Protein AF-A0A3M7QA69-F1 (afdb_monomer_lite)

Foldseek 3Di:
DDDDDDDDDDPDDDDPPDDDPVVVVVVDDQQDKDKDFDADLVQLLVQLLPDPLCVLCVCCVPCVQNSVVSNLVSSVVSSCVGGPIDIDRDHPDDPPPDPVVVVVVVVVVVCVVVVNVVVCVVVCVVVVVPDDDDPDPVVVVVPPDDDDDDDDDPCVVVVVVVCCVCVVCPPPDDPPCVVVPDPPDQQPPDQPDDLVNQLVVLCPLPAQDDALSRDGSVSSVVSVVSVSVSVSVSVSSCRNVVHDHPSVVVRD

Radius of gyration: 32.09 Å; chains: 1; bounding box: 88×56×103 Å

Organism: Brachionus plicatilis (NCBI:txid10195)

Secondary structure (DSSP, 8-state):
--------------------HHHHSSSSPPPPEEEEE-S-HHHHHHHHHTS-HHHHTTTTTT-HHHHHHHHHHHHHHHHHHHS-EEEEEPPPPPTT--HHHHHHHHHHHHHHHTTHHHHHHHHHHHHHTTS-TTSHHHHHHHT-PPP-PPPS-THHHHHHHHHHHHHHHTT-PPP-GGGG--TT----SS-SS-HHHHHHHHHT---SSB-TT--BHHHHHHTHHHHHHHHHHHHHHHHHHT---HHHHTT-

pLDDT: mean 70.02, std 16.96, range [35.75, 94.56]

Structure (mmCIF, N/CA/C/O backbone):
data_AF-A0A3M7QA69-F1
#
_entry.id   AF-A0A3M7QA69-F1
#
loop_
_atom_site.group_PDB
_atom_site.id
_atom_site.type_symbol
_atom_site.label_atom_id
_atom_site.label_alt_id
_atom_site.label_comp_id
_atom_site.label_asym_id
_atom_site.label_entity_id
_atom_site.label_seq_id
_atom_site.pdbx_PDB_ins_code
_atom_site.Cartn_x
_atom_site.Cartn_y
_atom_site.Cartn_z
_atom_site.occupancy
_atom_site.B_iso_or_equiv
_atom_site.auth_seq_id
_atom_site.auth_comp_id
_atom_site.auth_asym_id
_atom_site.auth_atom_id
_atom_site.pdbx_PDB_model_num
ATOM 1 N N . ASN A 1 1 ? 71.705 -9.901 -70.726 1.00 39.41 1 ASN A N 1
ATOM 2 C CA . ASN A 1 1 ? 71.407 -9.823 -69.282 1.00 39.41 1 ASN A CA 1
ATOM 3 C C . ASN A 1 1 ? 70.205 -8.927 -69.088 1.00 39.41 1 ASN A C 1
ATOM 5 O O . ASN A 1 1 ? 70.360 -7.721 -68.978 1.00 39.41 1 ASN A O 1
ATOM 9 N N . SER A 1 2 ? 69.019 -9.524 -69.156 1.00 38.03 2 SER A N 1
ATOM 10 C CA . SER A 1 2 ? 67.746 -8.873 -68.855 1.00 38.03 2 SER A CA 1
ATOM 11 C C . SER A 1 2 ? 67.230 -9.552 -67.592 1.00 38.03 2 SER A C 1
ATOM 13 O O . SER A 1 2 ? 66.951 -10.748 -67.620 1.00 38.03 2 SER A O 1
ATOM 15 N N . GLU A 1 3 ? 67.229 -8.832 -66.473 1.00 42.00 3 GLU A N 1
ATOM 16 C CA . GLU A 1 3 ? 66.747 -9.333 -65.185 1.00 42.00 3 GLU A CA 1
ATOM 17 C C . GLU A 1 3 ? 65.214 -9.325 -65.170 1.00 42.00 3 GLU A C 1
ATOM 19 O O . GLU A 1 3 ? 64.575 -8.281 -65.307 1.00 42.00 3 GLU A O 1
ATOM 24 N N . ASN A 1 4 ? 64.636 -10.518 -65.029 1.00 42.03 4 ASN A N 1
ATOM 25 C CA . ASN A 1 4 ? 63.212 -10.742 -64.813 1.00 42.03 4 ASN A CA 1
ATOM 26 C C . ASN A 1 4 ? 62.879 -10.478 -63.337 1.00 42.03 4 ASN A C 1
ATOM 28 O O . ASN A 1 4 ? 63.288 -11.244 -62.468 1.00 42.03 4 ASN A O 1
ATOM 32 N N . ASN A 1 5 ? 62.110 -9.426 -63.060 1.00 49.00 5 ASN A N 1
ATOM 33 C CA . ASN A 1 5 ? 61.439 -9.239 -61.773 1.00 49.00 5 ASN A CA 1
ATOM 34 C C . ASN A 1 5 ? 60.049 -9.885 -61.838 1.00 49.00 5 ASN A C 1
ATOM 36 O O . ASN A 1 5 ? 59.105 -9.274 -62.341 1.00 49.00 5 ASN A O 1
ATOM 40 N N . GLU A 1 6 ? 59.914 -11.105 -61.321 1.00 46.12 6 GLU A N 1
ATOM 41 C CA . GLU A 1 6 ? 58.604 -11.674 -60.986 1.00 46.12 6 GLU A CA 1
ATOM 42 C C . GLU A 1 6 ? 58.193 -11.241 -59.567 1.00 46.12 6 GLU A C 1
ATOM 44 O O . GLU A 1 6 ? 59.002 -11.329 -58.638 1.00 46.12 6 GLU A O 1
ATOM 49 N N . PRO A 1 7 ? 56.950 -10.778 -59.347 1.00 45.50 7 PRO A N 1
ATOM 50 C CA . PRO A 1 7 ? 56.464 -10.493 -58.007 1.00 45.50 7 PRO A CA 1
ATOM 51 C C . PRO A 1 7 ? 56.112 -11.801 -57.285 1.00 45.50 7 PRO A C 1
ATOM 53 O O . PRO A 1 7 ? 55.251 -12.562 -57.721 1.00 45.50 7 PRO A O 1
ATOM 56 N N . SER A 1 8 ? 56.764 -12.035 -56.144 1.00 47.25 8 SER A N 1
ATOM 57 C CA . SER A 1 8 ? 56.446 -13.115 -55.205 1.00 47.25 8 SER A CA 1
ATOM 58 C C . SER A 1 8 ? 55.005 -12.972 -54.700 1.00 47.25 8 SER A C 1
ATOM 60 O O . SER A 1 8 ? 54.685 -12.053 -53.945 1.00 47.25 8 SER A O 1
ATOM 62 N N . CYS A 1 9 ? 54.119 -13.860 -55.152 1.00 42.38 9 CYS A N 1
ATOM 63 C CA . CYS A 1 9 ? 52.737 -13.943 -54.694 1.00 42.38 9 CYS A CA 1
ATOM 64 C C . CYS A 1 9 ? 52.692 -14.887 -53.485 1.00 42.38 9 CYS A C 1
ATOM 66 O O . CYS A 1 9 ? 52.766 -16.106 -53.638 1.00 42.38 9 CYS A O 1
ATOM 68 N N . SER A 1 10 ? 52.640 -14.339 -52.270 1.00 46.72 10 SER A N 1
ATOM 69 C CA . SER A 1 10 ? 52.503 -15.152 -51.065 1.00 46.72 10 SER A CA 1
ATOM 70 C C . SER A 1 10 ? 51.037 -15.552 -50.850 1.00 46.72 10 SER A C 1
ATOM 72 O O . SER A 1 10 ? 50.185 -14.750 -50.469 1.00 46.72 10 SER A O 1
ATOM 74 N N . ASP A 1 11 ? 50.746 -16.827 -51.107 1.00 52.25 11 ASP A N 1
ATOM 75 C CA . ASP A 1 11 ? 49.444 -17.470 -50.904 1.00 52.25 11 ASP A CA 1
ATOM 76 C C . ASP A 1 11 ? 49.144 -17.637 -49.398 1.00 52.25 11 ASP A C 1
ATOM 78 O O . ASP A 1 11 ? 49.289 -18.704 -48.797 1.00 52.25 11 ASP A O 1
ATOM 82 N N . HIS A 1 12 ? 48.732 -16.557 -48.734 1.00 47.97 12 HIS A N 1
ATOM 83 C CA . HIS A 1 12 ? 48.198 -16.628 -47.374 1.00 47.97 12 HIS A CA 1
ATOM 84 C C . HIS A 1 12 ? 46.675 -16.746 -47.432 1.00 47.97 12 HIS A C 1
ATOM 86 O O . HIS A 1 12 ? 45.943 -15.756 -47.445 1.00 47.97 12 HIS A O 1
ATOM 92 N N . ARG A 1 13 ? 46.170 -17.982 -47.451 1.00 45.97 13 ARG A N 1
ATOM 93 C CA . ARG A 1 13 ? 44.732 -18.247 -47.359 1.00 45.97 13 ARG A CA 1
ATOM 94 C C . ARG A 1 13 ? 44.265 -18.003 -45.919 1.00 45.97 13 ARG A C 1
ATOM 96 O O . ARG A 1 13 ? 44.460 -18.841 -45.043 1.00 45.97 13 ARG A O 1
ATOM 103 N N . ILE A 1 14 ? 43.659 -16.843 -45.663 1.00 52.09 14 ILE A N 1
ATOM 104 C CA . ILE A 1 14 ? 43.067 -16.516 -44.358 1.00 52.09 14 ILE A CA 1
ATOM 105 C C . ILE A 1 14 ? 41.818 -17.385 -44.162 1.00 52.09 14 ILE A C 1
ATOM 107 O O . ILE A 1 14 ? 40.784 -17.165 -44.792 1.00 52.09 14 ILE A O 1
ATOM 111 N N . VAL A 1 15 ? 41.909 -18.384 -43.284 1.00 44.25 15 VAL A N 1
ATOM 112 C CA . VAL A 1 15 ? 40.762 -19.191 -42.853 1.00 44.25 15 VAL A CA 1
ATOM 113 C C . VAL A 1 15 ? 40.153 -18.535 -41.615 1.00 44.25 15 VAL A C 1
ATOM 115 O O . VAL A 1 15 ? 40.712 -18.600 -40.523 1.00 44.25 15 VAL A O 1
ATOM 118 N N . LEU A 1 16 ? 38.993 -17.895 -41.777 1.00 45.88 16 LEU A N 1
ATOM 119 C CA . LEU A 1 16 ? 38.194 -17.398 -40.657 1.00 45.88 16 LEU A CA 1
ATOM 120 C C . LEU A 1 16 ? 37.403 -18.562 -40.047 1.00 45.88 16 LEU A C 1
ATOM 122 O O . LEU A 1 16 ? 36.316 -18.906 -40.509 1.00 45.88 16 LEU A O 1
ATOM 126 N N . ALA A 1 17 ? 37.951 -19.174 -38.999 1.00 49.56 17 ALA A N 1
ATOM 127 C CA . ALA A 1 17 ? 37.219 -20.132 -38.181 1.00 49.56 17 ALA A CA 1
ATOM 128 C C . ALA A 1 17 ? 36.195 -19.383 -37.309 1.00 49.56 17 ALA A C 1
ATOM 130 O O . ALA A 1 17 ? 36.526 -18.840 -36.257 1.00 49.56 17 ALA A O 1
ATOM 131 N N . VAL A 1 18 ? 34.939 -19.327 -37.755 1.00 55.25 18 VAL A N 1
ATOM 132 C CA . VAL A 1 18 ? 33.835 -18.790 -36.949 1.00 55.25 18 VAL A CA 1
ATOM 133 C C . VAL A 1 18 ? 33.267 -19.923 -36.102 1.00 55.25 18 VAL A C 1
ATOM 135 O O . VAL A 1 18 ? 32.601 -20.822 -36.614 1.00 55.25 18 VAL A O 1
ATOM 138 N N . ALA A 1 19 ? 33.533 -19.887 -34.797 1.00 48.56 19 ALA A N 1
ATOM 139 C CA . ALA A 1 19 ? 32.982 -20.859 -33.864 1.00 48.56 19 ALA A CA 1
ATOM 140 C C . ALA A 1 19 ? 31.432 -20.792 -33.845 1.00 48.56 19 ALA A C 1
ATOM 142 O O . ALA A 1 19 ? 30.856 -19.698 -33.795 1.00 48.56 19 ALA A O 1
ATOM 143 N N . PRO A 1 20 ? 30.728 -21.939 -33.876 1.00 51.88 20 PRO A N 1
ATOM 144 C CA . PRO A 1 20 ? 29.271 -21.974 -33.851 1.00 51.88 20 PRO A CA 1
ATOM 145 C C . PRO A 1 20 ? 28.670 -21.285 -32.615 1.00 51.88 20 PRO A C 1
ATOM 147 O O . PRO A 1 20 ? 29.020 -21.595 -31.476 1.00 51.88 20 PRO A O 1
ATOM 150 N N . LYS A 1 21 ? 27.694 -20.389 -32.825 1.00 48.53 21 LYS A N 1
ATOM 151 C CA . LYS A 1 21 ? 27.025 -19.597 -31.765 1.00 48.53 21 LYS A CA 1
ATOM 152 C C . LYS A 1 21 ? 26.474 -20.423 -30.590 1.00 48.53 21 LYS A C 1
ATOM 154 O O . LYS A 1 21 ? 26.371 -19.892 -29.488 1.00 48.53 21 LYS A O 1
ATOM 159 N N . HIS A 1 22 ? 26.129 -21.693 -30.807 1.00 51.78 22 HIS A N 1
ATOM 160 C CA . HIS A 1 22 ? 25.577 -22.577 -29.774 1.00 51.78 22 HIS A CA 1
ATOM 161 C C . HIS A 1 22 ? 26.613 -23.039 -28.732 1.00 51.78 22 HIS A C 1
ATOM 163 O O . HIS A 1 22 ? 26.236 -23.419 -27.627 1.00 51.78 22 HIS A O 1
ATOM 169 N N . LEU A 1 23 ? 27.914 -22.957 -29.034 1.00 44.31 23 LEU A N 1
ATOM 170 C CA . LEU A 1 23 ? 28.973 -23.261 -28.063 1.00 44.31 23 LEU A CA 1
ATOM 171 C C . LEU A 1 23 ? 29.168 -22.119 -27.046 1.00 44.31 23 LEU A C 1
ATOM 173 O O . LEU A 1 23 ? 29.554 -22.370 -25.909 1.00 44.31 23 LEU A O 1
ATOM 177 N N . TYR A 1 24 ? 28.810 -20.879 -27.406 1.00 43.12 24 TYR A N 1
ATOM 178 C CA . TYR A 1 24 ? 28.867 -19.712 -26.510 1.00 43.12 24 TYR A CA 1
ATOM 179 C C . TYR A 1 24 ? 27.640 -19.552 -25.607 1.00 43.12 24 TYR A C 1
ATOM 181 O O . TYR A 1 24 ? 27.685 -18.789 -24.645 1.00 43.12 24 TYR A O 1
ATOM 189 N N . SER A 1 25 ? 26.516 -20.218 -25.892 1.00 45.94 25 SER A N 1
ATOM 190 C CA . SER A 1 25 ? 25.340 -20.135 -25.014 1.00 45.94 25 SER A CA 1
ATOM 191 C C . SER A 1 25 ? 25.546 -20.845 -23.676 1.00 45.94 25 SER A C 1
ATOM 193 O O . SER A 1 25 ? 24.929 -20.441 -22.696 1.00 45.94 25 SER A O 1
ATOM 195 N N . ALA A 1 26 ? 26.420 -21.855 -23.620 1.00 44.28 26 ALA A N 1
ATOM 196 C CA . ALA A 1 26 ? 26.697 -22.629 -22.409 1.00 44.28 26 ALA A CA 1
ATOM 197 C C . ALA A 1 26 ? 27.653 -21.923 -21.425 1.00 44.28 26 ALA A C 1
ATOM 199 O O . ALA A 1 26 ? 27.690 -22.282 -20.254 1.00 44.28 26 ALA A O 1
ATOM 200 N N . THR A 1 27 ? 28.403 -20.912 -21.879 1.00 43.84 27 THR A N 1
ATOM 201 C CA . THR A 1 27 ? 29.383 -20.167 -21.065 1.00 43.84 27 THR A CA 1
ATOM 202 C C . THR A 1 27 ? 28.879 -18.805 -20.593 1.00 43.84 27 THR A C 1
ATOM 204 O O . THR A 1 27 ? 29.593 -18.092 -19.889 1.00 43.84 27 THR A O 1
ATOM 207 N N . ARG A 1 28 ? 27.648 -18.419 -20.954 1.00 46.75 28 ARG A N 1
ATOM 208 C CA . ARG A 1 28 ? 27.055 -17.173 -20.463 1.00 46.75 28 ARG A CA 1
ATOM 209 C C . ARG A 1 28 ? 26.586 -17.364 -19.021 1.00 46.75 28 ARG A C 1
ATOM 211 O O . ARG A 1 28 ? 25.840 -18.311 -18.768 1.00 46.75 28 ARG A O 1
ATOM 218 N N . PRO A 1 29 ? 26.962 -16.470 -18.088 1.00 54.50 29 PRO A N 1
ATOM 219 C CA . PRO A 1 29 ? 26.393 -16.492 -16.748 1.00 54.50 29 PRO A CA 1
ATOM 220 C C . PRO A 1 29 ? 24.868 -16.430 -16.862 1.00 54.50 29 PRO A C 1
ATOM 222 O O . PRO A 1 29 ? 24.330 -15.671 -17.674 1.00 54.50 29 PRO A O 1
ATOM 225 N N . SER A 1 30 ? 24.176 -17.275 -16.095 1.00 57.38 30 SER A N 1
ATOM 226 C CA . SER A 1 30 ? 22.718 -17.355 -16.134 1.00 57.38 30 SER A CA 1
ATOM 227 C C . SER A 1 30 ? 22.124 -15.969 -15.906 1.00 57.38 30 SER A C 1
ATOM 229 O O . SER A 1 30 ? 22.428 -15.335 -14.894 1.00 57.38 30 SER A O 1
ATOM 231 N N . GLU A 1 31 ? 21.292 -15.504 -16.839 1.00 62.19 31 GLU A N 1
ATOM 232 C CA . GLU A 1 31 ? 20.632 -14.203 -16.731 1.00 62.19 31 GLU A CA 1
ATOM 233 C C . GLU A 1 31 ? 19.915 -14.092 -15.376 1.00 62.19 31 GLU A C 1
ATOM 235 O O . GLU A 1 31 ? 19.118 -14.984 -15.044 1.00 62.19 31 GLU A O 1
ATOM 240 N N . PRO A 1 32 ? 20.188 -13.039 -14.582 1.00 63.88 32 PRO A N 1
ATOM 241 C CA . PRO A 1 32 ? 19.519 -12.859 -13.309 1.00 63.88 32 PRO A CA 1
ATOM 242 C C . PRO A 1 32 ? 18.005 -12.797 -13.529 1.00 63.88 32 PRO A C 1
ATOM 244 O O . PRO A 1 32 ? 17.485 -12.097 -14.399 1.00 63.88 32 PRO A O 1
ATOM 247 N N . LYS A 1 33 ? 17.282 -13.595 -12.748 1.00 75.06 33 LYS A N 1
ATOM 248 C CA . LYS A 1 33 ? 15.822 -13.608 -12.735 1.00 75.06 33 LYS A CA 1
ATOM 249 C C . LYS A 1 33 ? 15.372 -12.705 -11.603 1.00 75.06 33 LYS A C 1
ATOM 251 O O . LYS A 1 33 ? 15.716 -12.959 -10.453 1.00 75.06 33 LYS A O 1
ATOM 256 N N . ILE A 1 34 ? 14.593 -11.681 -11.924 1.00 77.25 34 ILE A N 1
ATOM 257 C CA . ILE A 1 34 ? 13.935 -10.845 -10.919 1.00 77.25 34 ILE A CA 1
ATOM 258 C C . ILE A 1 34 ? 12.429 -11.060 -10.985 1.00 77.25 34 ILE A C 1
ATOM 260 O O . ILE A 1 34 ? 11.860 -11.273 -12.058 1.00 77.25 34 ILE A O 1
ATOM 264 N N . LEU A 1 35 ? 11.780 -11.014 -9.827 1.00 78.25 35 LEU A N 1
ATOM 265 C CA . LEU A 1 35 ? 10.327 -10.993 -9.742 1.00 78.25 35 LEU A CA 1
ATOM 266 C C . LEU A 1 35 ? 9.861 -9.545 -9.864 1.00 78.25 35 LEU A C 1
ATOM 268 O O . LEU A 1 35 ? 10.292 -8.677 -9.108 1.00 78.25 35 LEU A O 1
ATOM 272 N N . VAL A 1 36 ? 8.990 -9.284 -10.833 1.00 80.12 36 VAL A N 1
ATOM 273 C CA . VAL A 1 36 ? 8.413 -7.961 -11.069 1.00 80.12 36 VAL A CA 1
ATOM 274 C C . VAL A 1 36 ? 6.899 -8.089 -11.068 1.00 80.12 36 VAL A C 1
ATOM 276 O O . VAL A 1 36 ? 6.338 -8.958 -11.735 1.00 80.12 36 VAL A O 1
ATOM 279 N N . ARG A 1 37 ? 6.230 -7.209 -10.322 1.00 82.44 37 ARG A N 1
ATOM 280 C CA . ARG A 1 37 ? 4.771 -7.070 -10.355 1.00 82.44 37 ARG A CA 1
ATOM 281 C C . ARG A 1 37 ? 4.345 -6.611 -11.750 1.00 82.44 37 ARG A C 1
ATOM 283 O O . ARG A 1 37 ? 4.831 -5.598 -12.249 1.00 82.44 37 ARG A O 1
ATOM 290 N N . SER A 1 38 ? 3.456 -7.365 -12.382 1.00 79.94 38 SER A N 1
ATOM 291 C CA . SER A 1 38 ? 2.915 -7.061 -13.709 1.00 79.94 38 SER A CA 1
ATOM 292 C C . SER A 1 38 ? 1.421 -6.805 -13.604 1.00 79.94 38 SER A C 1
ATOM 294 O O . SER A 1 38 ? 0.757 -7.574 -12.932 1.00 79.94 38 SER A O 1
ATOM 296 N N . GLY A 1 39 ? 0.896 -5.776 -14.262 1.00 85.19 39 GLY A N 1
ATOM 297 C CA . GLY A 1 39 ? -0.513 -5.388 -14.138 1.00 85.19 39 GLY A CA 1
ATOM 298 C C . GLY A 1 39 ? -0.659 -3.887 -13.921 1.00 85.19 39 GLY A C 1
ATOM 299 O O . GLY A 1 39 ? 0.334 -3.188 -13.681 1.00 85.19 39 GLY A O 1
ATOM 300 N N . GLN A 1 40 ? -1.878 -3.366 -14.048 1.00 88.00 40 GLN A N 1
ATOM 301 C CA . GLN A 1 40 ? -2.111 -1.932 -13.913 1.00 88.00 40 GLN A CA 1
ATOM 302 C C . GLN A 1 40 ? -2.494 -1.579 -12.481 1.00 88.00 40 GLN A C 1
ATOM 304 O O . GLN A 1 40 ? -3.408 -2.160 -11.912 1.00 88.00 40 GLN A O 1
ATOM 309 N N . LEU A 1 41 ? -1.842 -0.553 -11.927 1.00 89.25 41 LEU A N 1
ATOM 310 C CA . LEU A 1 41 ? -2.156 -0.047 -10.585 1.00 89.25 41 LEU A CA 1
ATOM 311 C C . LEU A 1 41 ? -3.634 0.336 -10.434 1.00 89.25 41 LEU A C 1
ATOM 313 O O . LEU A 1 41 ? -4.206 0.152 -9.369 1.00 89.25 41 LEU A O 1
ATOM 317 N N . ARG A 1 42 ? -4.256 0.858 -11.498 1.00 91.81 42 ARG A N 1
ATOM 318 C CA . ARG A 1 42 ? -5.662 1.284 -11.478 1.00 91.81 42 ARG A CA 1
ATOM 319 C C . ARG A 1 42 ? -6.630 0.130 -11.196 1.00 91.81 42 ARG A C 1
ATOM 321 O O . ARG A 1 42 ? -7.657 0.364 -10.571 1.00 91.81 42 ARG A O 1
ATOM 328 N N . ASP A 1 43 ? -6.300 -1.075 -11.659 1.00 92.44 43 ASP A N 1
ATOM 329 C CA . ASP A 1 43 ? -7.171 -2.243 -11.539 1.00 92.44 43 ASP A CA 1
ATOM 330 C C . ASP A 1 43 ? -7.149 -2.709 -10.073 1.00 92.44 43 ASP A C 1
ATOM 332 O O . ASP A 1 43 ? -8.198 -2.817 -9.446 1.00 92.44 43 ASP A O 1
ATOM 336 N N . THR A 1 44 ? -5.957 -2.754 -9.462 1.00 92.94 44 THR A N 1
ATOM 337 C CA . THR A 1 44 ? -5.792 -2.981 -8.016 1.00 92.94 44 THR A CA 1
ATOM 338 C C . THR A 1 44 ? -6.497 -1.929 -7.164 1.00 92.94 44 THR A C 1
ATOM 340 O O . THR A 1 44 ? -7.120 -2.262 -6.161 1.00 92.94 44 THR A O 1
ATOM 343 N N . VAL A 1 45 ? -6.429 -0.646 -7.541 1.00 93.94 45 VAL A N 1
ATOM 344 C CA . VAL A 1 45 ? -7.158 0.425 -6.834 1.00 93.94 45 VAL A CA 1
ATOM 345 C C . VAL A 1 45 ? -8.671 0.201 -6.927 1.00 93.94 45 VAL A C 1
ATOM 347 O O . VAL A 1 45 ? -9.382 0.402 -5.943 1.00 93.94 45 VAL A O 1
ATOM 350 N N . ALA A 1 46 ? -9.173 -0.251 -8.080 1.00 93.56 46 ALA A N 1
ATOM 351 C CA . ALA A 1 46 ? -10.582 -0.585 -8.246 1.00 93.56 46 ALA A CA 1
ATOM 352 C C . ALA A 1 46 ? -11.000 -1.780 -7.374 1.00 93.56 46 ALA A C 1
ATOM 354 O O . ALA A 1 46 ? -12.075 -1.730 -6.779 1.00 93.56 46 ALA A O 1
ATOM 355 N N . ALA A 1 47 ? -10.153 -2.803 -7.237 1.00 93.75 47 ALA A N 1
ATOM 356 C CA . ALA A 1 47 ? -10.395 -3.918 -6.323 1.00 93.75 47 ALA A CA 1
ATOM 357 C C . ALA A 1 47 ? -10.370 -3.479 -4.849 1.00 93.75 47 ALA A C 1
ATOM 359 O O . ALA A 1 47 ? -11.274 -3.830 -4.095 1.00 93.75 47 ALA A O 1
ATOM 360 N N . ILE A 1 48 ? -9.407 -2.637 -4.447 1.00 94.56 48 ILE A N 1
ATOM 361 C CA . ILE A 1 48 ? -9.349 -2.064 -3.089 1.00 94.56 48 ILE A CA 1
ATOM 362 C C . ILE A 1 48 ? -10.622 -1.267 -2.778 1.00 94.56 48 ILE A C 1
ATOM 364 O O . ILE A 1 48 ? -11.160 -1.374 -1.680 1.00 94.56 48 ILE A O 1
ATOM 368 N N . ARG A 1 49 ? -11.149 -0.509 -3.748 1.00 94.00 49 ARG A N 1
ATOM 369 C CA . ARG A 1 49 ? -12.404 0.243 -3.587 1.00 94.00 49 ARG A CA 1
ATOM 370 C C . ARG A 1 49 ? -13.615 -0.652 -3.304 1.00 94.00 49 ARG A C 1
ATOM 372 O O . ARG A 1 49 ? -14.568 -0.188 -2.689 1.00 94.00 49 ARG A O 1
ATOM 379 N N . GLN A 1 50 ? -13.602 -1.896 -3.775 1.00 94.12 50 GLN A N 1
ATOM 380 C CA . GLN A 1 50 ? -14.696 -2.850 -3.571 1.00 94.12 50 GLN A CA 1
ATOM 381 C C . GLN A 1 50 ? -14.607 -3.590 -2.231 1.00 94.12 50 GLN A C 1
ATOM 383 O O . GLN A 1 50 ? -15.524 -4.337 -1.896 1.00 94.12 50 GLN A O 1
ATOM 388 N N . LEU A 1 51 ? -13.528 -3.407 -1.463 1.00 93.88 51 LEU A N 1
ATOM 389 C CA . LEU A 1 51 ? -13.393 -4.039 -0.157 1.00 93.88 51 LEU A CA 1
ATOM 390 C C . LEU A 1 51 ? -14.421 -3.470 0.822 1.00 93.88 51 LEU A C 1
ATOM 392 O O . LEU A 1 51 ? -14.512 -2.258 1.015 1.00 93.88 51 LEU A O 1
ATOM 396 N N . ASP A 1 52 ? -15.144 -4.357 1.504 1.00 93.12 52 ASP A N 1
ATOM 397 C CA . ASP A 1 52 ? -15.981 -3.974 2.637 1.00 93.12 52 ASP A CA 1
ATOM 398 C C . ASP A 1 52 ? -15.098 -3.736 3.868 1.00 93.12 52 ASP A C 1
ATOM 400 O O . ASP A 1 52 ? -14.854 -4.620 4.695 1.00 93.12 52 ASP A O 1
ATOM 404 N N . THR A 1 53 ? -14.569 -2.518 3.972 1.00 91.38 53 THR A N 1
ATOM 405 C CA . THR A 1 53 ? -13.682 -2.124 5.070 1.00 91.38 53 THR A CA 1
ATOM 406 C C . THR A 1 53 ? -14.376 -2.169 6.426 1.00 91.38 53 THR A C 1
ATOM 408 O O . THR A 1 53 ? -13.707 -2.384 7.433 1.00 91.38 53 THR A O 1
ATOM 411 N N . ASN A 1 54 ? -15.699 -1.986 6.464 1.00 90.56 54 ASN A N 1
ATOM 412 C CA . ASN A 1 54 ? -16.461 -2.043 7.708 1.00 90.56 54 ASN A CA 1
ATOM 413 C C . ASN A 1 54 ? -16.540 -3.483 8.214 1.00 90.56 54 ASN A C 1
ATOM 415 O O . ASN A 1 54 ? -16.294 -3.718 9.393 1.00 90.56 54 ASN A O 1
ATOM 419 N N . ALA A 1 55 ? -16.799 -4.448 7.327 1.00 92.25 55 ALA A N 1
ATOM 420 C CA . ALA A 1 55 ? -16.778 -5.864 7.684 1.00 92.25 55 ALA A CA 1
ATOM 421 C C . ALA A 1 55 ? -15.373 -6.340 8.089 1.00 92.25 55 ALA A C 1
ATOM 423 O O . ALA A 1 55 ? -15.225 -7.065 9.071 1.00 92.25 55 ALA A O 1
ATOM 424 N N . LEU A 1 56 ? -14.328 -5.903 7.375 1.00 92.38 56 LEU A N 1
ATOM 425 C CA . LEU A 1 56 ? -12.940 -6.280 7.684 1.00 92.38 56 LEU A CA 1
ATOM 426 C C . LEU A 1 56 ? -12.471 -5.772 9.057 1.00 92.38 56 LEU A C 1
ATOM 428 O O . LEU A 1 56 ? -11.637 -6.418 9.693 1.00 92.38 56 LEU A O 1
ATOM 432 N N . LEU A 1 57 ? -13.010 -4.635 9.508 1.00 92.38 57 LEU A N 1
ATOM 433 C CA . LEU A 1 57 ? -12.649 -3.977 10.766 1.00 92.38 57 LEU A CA 1
ATOM 434 C C . LEU A 1 57 ? -13.737 -4.078 11.848 1.00 92.38 57 LEU A C 1
ATOM 436 O O . LEU A 1 57 ? -13.625 -3.410 12.873 1.00 92.38 57 LEU A O 1
ATOM 440 N N . ALA A 1 58 ? -14.768 -4.907 11.653 1.00 90.75 58 ALA A N 1
ATOM 441 C CA . ALA A 1 58 ? -15.909 -5.005 12.569 1.00 90.75 58 ALA A CA 1
ATOM 442 C C . ALA A 1 58 ? -15.491 -5.384 14.000 1.00 90.75 58 ALA A C 1
ATOM 444 O O . ALA A 1 58 ? -15.996 -4.823 14.969 1.00 90.75 58 ALA A O 1
ATOM 445 N N . ASP A 1 59 ? -14.513 -6.284 14.119 1.00 89.81 59 ASP A N 1
ATOM 446 C CA . ASP A 1 59 ? -14.030 -6.808 15.398 1.00 89.81 59 ASP A CA 1
ATOM 447 C C . ASP A 1 59 ? -12.800 -6.051 15.918 1.00 89.81 59 ASP A C 1
ATOM 449 O O . ASP A 1 59 ? -12.070 -6.571 16.758 1.00 89.81 59 ASP A O 1
ATOM 453 N N . ILE A 1 60 ? -12.510 -4.840 15.423 1.00 88.19 60 ILE A N 1
ATOM 454 C CA . ILE A 1 60 ? -11.282 -4.132 15.816 1.00 88.19 60 ILE A CA 1
ATOM 455 C C . ILE A 1 60 ? -11.227 -3.863 17.330 1.00 88.19 60 ILE A C 1
ATOM 457 O O . ILE A 1 60 ? -10.152 -3.899 17.910 1.00 88.19 60 ILE A O 1
ATOM 461 N N . GLU A 1 61 ? -12.375 -3.676 17.990 1.00 86.38 61 GLU A N 1
ATOM 462 C CA . GLU A 1 61 ? -12.449 -3.469 19.444 1.00 86.38 61 GLU A CA 1
ATOM 463 C C . GLU A 1 61 ? -12.185 -4.730 20.278 1.00 86.38 61 GLU A C 1
ATOM 465 O O . GLU A 1 61 ? -11.747 -4.613 21.425 1.00 86.38 61 GLU A O 1
ATOM 470 N N . THR A 1 62 ? -12.460 -5.919 19.736 1.00 87.62 62 THR A N 1
ATOM 471 C CA . THR A 1 62 ? -12.344 -7.205 20.446 1.00 87.62 62 THR A CA 1
ATOM 472 C C . THR A 1 62 ? -11.072 -7.957 20.068 1.00 87.62 62 THR A C 1
ATOM 474 O O . THR A 1 62 ? -10.389 -8.476 20.948 1.00 87.62 62 THR A O 1
ATOM 477 N N . ASP A 1 63 ? -10.735 -7.984 18.779 1.00 87.38 63 ASP A N 1
ATOM 478 C CA . ASP A 1 63 ? -9.521 -8.576 18.222 1.00 87.38 63 ASP A CA 1
ATOM 479 C C . ASP A 1 63 ? -8.899 -7.653 17.149 1.00 87.38 63 ASP A C 1
ATOM 481 O O . ASP A 1 63 ? -9.089 -7.827 15.931 1.00 87.38 63 ASP A O 1
ATOM 485 N N . PRO A 1 64 ? -8.141 -6.638 17.594 1.00 85.81 64 PRO A N 1
ATOM 486 C CA . PRO A 1 64 ? -7.521 -5.660 16.709 1.00 85.81 64 PRO A CA 1
ATOM 487 C C . PRO A 1 64 ? -6.455 -6.279 15.806 1.00 85.81 64 PRO A C 1
ATOM 489 O O . PRO A 1 64 ? -6.391 -5.939 14.626 1.00 85.81 64 PRO A O 1
ATOM 492 N N . HIS A 1 65 ? -5.647 -7.215 16.316 1.00 86.62 65 HIS A N 1
ATOM 493 C CA . HIS A 1 65 ? -4.580 -7.843 15.533 1.00 86.62 65 HIS A CA 1
ATOM 494 C C . HIS A 1 65 ? -5.152 -8.622 14.349 1.00 86.62 65 HIS A C 1
ATOM 496 O O . HIS A 1 65 ? -4.725 -8.410 13.213 1.00 86.62 65 HIS A O 1
ATOM 502 N N . SER A 1 66 ? -6.157 -9.472 14.579 1.00 89.12 66 SER A N 1
ATOM 503 C CA . SER A 1 66 ? -6.774 -10.226 13.484 1.00 89.12 66 SER A CA 1
ATOM 504 C C . SER A 1 66 ? -7.527 -9.323 12.516 1.00 89.12 66 SER A C 1
ATOM 506 O O . SER A 1 66 ? -7.458 -9.539 11.309 1.00 89.12 66 SER A O 1
ATOM 508 N N . SER A 1 67 ? -8.213 -8.285 13.002 1.00 91.00 67 SER A N 1
ATOM 509 C CA . SER A 1 67 ? -8.927 -7.333 12.139 1.00 91.00 67 SER A CA 1
ATOM 510 C C . SER A 1 67 ? -7.979 -6.567 11.217 1.00 91.00 67 SER A C 1
ATOM 512 O O . SER A 1 67 ? -8.205 -6.491 10.009 1.00 91.00 67 SER A O 1
ATOM 514 N N . ILE A 1 68 ? -6.857 -6.088 11.756 1.00 90.19 68 ILE A N 1
ATOM 515 C CA . ILE A 1 68 ? -5.825 -5.412 10.969 1.00 90.19 68 ILE A CA 1
ATOM 516 C C . ILE A 1 68 ? -5.170 -6.391 9.988 1.00 90.19 68 ILE A C 1
ATOM 518 O O . ILE A 1 68 ? -5.024 -6.063 8.813 1.00 90.19 68 ILE A O 1
ATOM 522 N N . ASN A 1 69 ? -4.847 -7.613 10.419 1.00 89.44 69 ASN A N 1
ATOM 523 C CA . ASN A 1 69 ? -4.273 -8.632 9.540 1.00 89.44 69 ASN A CA 1
ATOM 524 C C . ASN A 1 69 ? -5.225 -9.006 8.394 1.00 89.44 69 ASN A C 1
ATOM 526 O O . ASN A 1 69 ? -4.779 -9.118 7.255 1.00 89.44 69 ASN A O 1
ATOM 530 N N . ARG A 1 70 ? -6.535 -9.140 8.656 1.00 92.31 70 ARG A N 1
ATOM 531 C CA . ARG A 1 70 ? -7.561 -9.363 7.618 1.00 92.31 70 ARG A CA 1
ATOM 532 C C . ARG A 1 70 ? -7.589 -8.215 6.615 1.00 92.31 70 ARG A C 1
ATOM 534 O O . ARG A 1 70 ? -7.596 -8.465 5.411 1.00 92.31 70 ARG A O 1
ATOM 541 N N . PHE A 1 71 ? -7.561 -6.974 7.097 1.00 93.31 71 PHE A N 1
ATOM 542 C CA . PHE A 1 71 ? -7.524 -5.791 6.242 1.00 93.31 71 PHE A CA 1
ATOM 543 C C . PHE A 1 71 ? -6.260 -5.742 5.367 1.00 93.31 71 PHE A C 1
ATOM 545 O O . PHE A 1 71 ? -6.360 -5.620 4.146 1.00 93.31 71 PHE A O 1
ATOM 552 N N . MET A 1 72 ? -5.078 -5.917 5.962 1.00 90.94 72 MET A N 1
ATOM 553 C CA . MET A 1 72 ? -3.806 -5.941 5.231 1.00 90.94 72 MET A CA 1
ATOM 554 C C . MET A 1 72 ? -3.760 -7.098 4.226 1.00 90.94 72 MET A C 1
ATOM 556 O O . MET A 1 72 ? -3.335 -6.919 3.084 1.00 90.94 72 MET A O 1
ATOM 560 N N . GLN A 1 73 ? -4.270 -8.274 4.605 1.00 91.38 73 GLN A N 1
ATOM 561 C CA . GLN A 1 73 ? -4.365 -9.423 3.712 1.00 91.38 73 GLN A CA 1
ATOM 562 C C . GLN A 1 73 ? -5.326 -9.175 2.546 1.00 91.38 73 GLN A C 1
ATOM 564 O O . GLN A 1 73 ? -5.031 -9.591 1.430 1.00 91.38 73 GLN A O 1
ATOM 569 N N . ALA A 1 74 ? -6.441 -8.474 2.760 1.00 93.56 74 ALA A N 1
ATOM 570 C CA . ALA A 1 74 ? -7.365 -8.118 1.687 1.00 93.56 74 ALA A CA 1
ATOM 571 C C . ALA A 1 74 ? -6.699 -7.210 0.637 1.00 93.56 74 ALA A C 1
ATOM 573 O O . ALA A 1 74 ? -6.863 -7.437 -0.563 1.00 93.56 74 ALA A O 1
ATOM 574 N N . ILE A 1 75 ? -5.878 -6.246 1.074 1.00 93.00 75 ILE A N 1
ATOM 575 C CA . ILE A 1 75 ? -5.079 -5.407 0.167 1.00 93.00 75 ILE A CA 1
ATOM 576 C C . ILE A 1 75 ? -4.052 -6.255 -0.593 1.00 93.00 75 ILE A C 1
ATOM 578 O O . ILE A 1 75 ? -3.933 -6.120 -1.812 1.00 93.00 75 ILE A O 1
ATOM 582 N N . ARG A 1 76 ? -3.337 -7.153 0.101 1.00 90.38 76 ARG A N 1
ATOM 583 C CA . ARG A 1 76 ? -2.370 -8.068 -0.530 1.00 90.38 76 ARG A CA 1
ATOM 584 C C . ARG A 1 76 ? -3.038 -8.962 -1.573 1.00 90.38 76 ARG A C 1
ATOM 586 O O . ARG A 1 76 ? -2.535 -9.063 -2.684 1.00 90.38 76 ARG A O 1
ATOM 593 N N . ASN A 1 77 ? -4.205 -9.521 -1.266 1.00 92.12 77 ASN A N 1
ATOM 594 C CA . ASN A 1 77 ? -4.965 -10.360 -2.191 1.00 92.12 77 ASN A CA 1
ATOM 595 C C . ASN A 1 77 ? -5.401 -9.581 -3.443 1.00 92.12 77 ASN A C 1
ATOM 597 O O . ASN A 1 77 ? -5.258 -10.091 -4.552 1.00 92.12 77 ASN A O 1
ATOM 601 N N . ALA A 1 78 ? -5.882 -8.340 -3.287 1.00 92.75 78 ALA A N 1
ATOM 602 C CA . ALA A 1 78 ? -6.207 -7.470 -4.421 1.00 92.75 78 ALA A CA 1
ATOM 603 C C . ALA A 1 78 ? -4.964 -7.184 -5.283 1.00 92.75 78 ALA A C 1
ATOM 605 O O . ALA A 1 78 ? -5.005 -7.248 -6.511 1.00 92.75 78 ALA A O 1
ATOM 606 N N . GLN A 1 79 ? -3.823 -6.929 -4.641 1.00 90.81 79 GLN A N 1
ATOM 607 C CA . GLN A 1 79 ? -2.557 -6.721 -5.335 1.00 90.81 79 GLN A CA 1
ATOM 608 C C . GLN A 1 79 ? -2.060 -7.989 -6.042 1.00 90.81 79 GLN A C 1
ATOM 610 O O . GLN A 1 79 ? -1.552 -7.902 -7.154 1.00 90.81 79 GLN A O 1
ATOM 615 N N . ASP A 1 80 ? -2.185 -9.166 -5.438 1.00 89.62 80 ASP A N 1
ATOM 616 C CA . ASP A 1 80 ? -1.760 -10.429 -6.044 1.00 89.62 80 ASP A CA 1
ATOM 617 C C . ASP A 1 80 ? -2.632 -10.820 -7.240 1.00 89.62 80 ASP A C 1
ATOM 619 O O . ASP A 1 80 ? -2.108 -11.344 -8.228 1.00 89.62 80 ASP A O 1
ATOM 623 N N . LEU A 1 81 ? -3.930 -10.516 -7.173 1.00 90.25 81 LEU A N 1
ATOM 624 C CA . LEU A 1 81 ? -4.888 -10.772 -8.243 1.00 90.25 81 LEU A CA 1
ATOM 625 C C . LEU A 1 81 ? -4.631 -9.881 -9.465 1.00 90.25 81 LEU A C 1
ATOM 627 O O . LEU A 1 81 ? -4.487 -10.384 -10.580 1.00 90.25 81 LEU A O 1
ATOM 631 N N . ASP A 1 82 ? -4.537 -8.567 -9.252 1.00 90.62 82 ASP A N 1
ATOM 632 C CA . ASP A 1 82 ? -4.468 -7.582 -10.340 1.00 90.62 82 ASP A CA 1
ATOM 633 C C . ASP A 1 82 ? -3.031 -7.216 -10.738 1.00 90.62 82 ASP A C 1
ATOM 635 O O . ASP A 1 82 ? -2.781 -6.712 -11.838 1.00 90.62 82 ASP A O 1
ATOM 639 N N . GLN A 1 83 ? -2.062 -7.478 -9.854 1.00 87.81 83 GLN A N 1
ATOM 640 C CA . GLN A 1 83 ? -0.631 -7.302 -10.095 1.00 87.81 83 GLN A CA 1
ATOM 641 C C . GLN A 1 83 ? 0.173 -8.582 -9.798 1.00 87.81 83 GLN A C 1
ATOM 643 O O . GLN A 1 83 ? 1.053 -8.576 -8.925 1.00 87.81 83 GLN A O 1
ATOM 648 N N . PRO A 1 84 ? -0.051 -9.692 -10.526 1.00 86.50 84 PRO A N 1
ATOM 649 C CA . PRO A 1 84 ? 0.688 -10.928 -10.302 1.00 86.50 84 PRO A CA 1
ATOM 650 C C . PRO A 1 84 ? 2.195 -10.743 -10.512 1.00 86.50 84 PRO A C 1
ATOM 652 O O . PRO A 1 84 ? 2.651 -9.998 -11.393 1.00 86.50 84 PRO A O 1
ATOM 655 N N . LEU A 1 85 ? 2.985 -11.458 -9.709 1.00 85.75 85 LEU A N 1
ATOM 656 C CA . LEU A 1 85 ? 4.436 -11.518 -9.865 1.00 85.75 85 LEU A CA 1
ATOM 657 C C . LEU A 1 85 ? 4.794 -12.306 -11.125 1.00 85.75 85 LEU A C 1
ATOM 659 O O . LEU A 1 85 ? 4.398 -13.457 -11.299 1.00 85.75 85 LEU A O 1
ATOM 663 N N . ARG A 1 86 ? 5.597 -11.695 -11.994 1.00 83.56 86 ARG A N 1
ATOM 664 C CA . ARG A 1 86 ? 6.185 -12.357 -13.157 1.00 83.56 86 ARG A CA 1
ATOM 665 C C . ARG A 1 86 ? 7.693 -12.398 -13.029 1.00 83.56 86 ARG A C 1
ATOM 667 O O . ARG A 1 86 ? 8.328 -11.429 -12.618 1.00 83.56 86 ARG A O 1
ATOM 674 N N . ILE A 1 87 ? 8.263 -13.527 -13.430 1.00 83.50 87 ILE A N 1
ATOM 675 C CA . ILE A 1 87 ? 9.708 -13.670 -13.555 1.00 83.50 87 ILE A CA 1
ATOM 676 C C . ILE A 1 87 ? 10.132 -12.955 -14.831 1.00 83.50 87 ILE A C 1
ATOM 678 O O . ILE A 1 87 ? 9.782 -13.368 -15.938 1.00 83.50 87 ILE A O 1
ATOM 682 N N . VAL A 1 88 ? 10.914 -11.897 -14.672 1.00 77.75 88 VAL A N 1
ATOM 683 C CA . VAL A 1 88 ? 11.565 -11.207 -15.778 1.00 77.75 88 VAL A CA 1
ATOM 684 C C . VAL A 1 88 ? 13.031 -11.606 -15.770 1.00 77.75 88 VAL A C 1
ATOM 686 O O . VAL A 1 88 ? 13.729 -11.456 -14.766 1.00 77.75 88 VAL A O 1
ATOM 689 N N . LYS A 1 89 ? 13.499 -12.128 -16.904 1.00 73.88 89 LYS A N 1
ATOM 690 C CA . LYS A 1 89 ? 14.931 -12.297 -17.143 1.00 73.88 89 LYS A CA 1
ATOM 691 C C . LYS A 1 89 ? 15.509 -10.919 -17.417 1.00 73.88 89 LYS A C 1
ATOM 693 O O . LYS A 1 89 ? 15.129 -10.278 -18.400 1.00 73.88 89 LYS A O 1
ATOM 698 N N . THR A 1 90 ? 16.386 -10.442 -16.547 1.00 65.19 90 THR A N 1
ATOM 699 C CA . THR A 1 90 ? 17.162 -9.251 -16.856 1.00 65.19 90 THR A CA 1
ATOM 700 C C . THR A 1 90 ? 18.397 -9.677 -17.619 1.00 65.19 90 THR A C 1
ATOM 702 O O . THR A 1 90 ? 19.086 -10.634 -17.266 1.00 65.19 90 THR A O 1
ATOM 705 N N . LYS A 1 91 ? 18.701 -8.939 -18.688 1.00 62.81 91 LYS A N 1
ATOM 706 C CA . LYS A 1 91 ? 20.062 -8.964 -19.208 1.00 62.81 91 LYS A CA 1
ATOM 707 C C . LYS A 1 91 ? 20.929 -8.445 -18.071 1.00 62.81 91 LYS A C 1
ATOM 709 O O . LYS A 1 91 ? 20.659 -7.355 -17.563 1.00 62.81 91 LYS A O 1
ATOM 714 N N . GLY A 1 92 ? 21.895 -9.250 -17.639 1.00 62.53 92 GLY A N 1
ATOM 715 C CA . GLY A 1 92 ? 22.894 -8.797 -16.683 1.00 62.53 92 GLY A CA 1
ATOM 716 C C . GLY A 1 92 ? 23.561 -7.512 -17.172 1.00 62.53 92 GLY A C 1
ATOM 717 O O . GLY A 1 92 ? 23.417 -7.107 -18.335 1.00 62.53 92 GLY A O 1
ATOM 718 N N . ASP A 1 93 ? 24.291 -6.868 -16.269 1.00 65.06 93 ASP A N 1
ATOM 719 C CA . ASP A 1 93 ? 25.134 -5.746 -16.644 1.00 65.06 93 ASP A CA 1
ATOM 720 C C . ASP A 1 93 ? 26.001 -6.129 -17.844 1.00 65.06 93 ASP A C 1
ATOM 722 O O . ASP A 1 93 ? 26.568 -7.221 -17.909 1.00 65.06 93 ASP A O 1
ATOM 726 N N . GLN A 1 94 ? 26.041 -5.242 -18.835 1.00 71.12 94 GLN A N 1
ATOM 727 C CA . GLN A 1 94 ? 26.947 -5.418 -19.961 1.00 71.12 94 GLN A CA 1
ATOM 728 C C . GLN A 1 94 ? 28.385 -5.446 -19.435 1.00 71.12 94 GLN A C 1
ATOM 730 O O . GLN A 1 94 ? 28.671 -4.823 -18.418 1.00 71.12 94 GLN A O 1
ATOM 735 N N . GLU A 1 95 ? 29.306 -6.103 -20.136 1.00 72.06 95 GLU A N 1
ATOM 736 C CA . GLU A 1 95 ? 30.706 -6.239 -19.689 1.00 72.06 95 GLU A CA 1
ATOM 737 C C . GLU A 1 95 ? 31.385 -4.886 -19.410 1.00 72.06 95 GLU A C 1
ATOM 739 O O . GLU A 1 95 ? 32.252 -4.778 -18.548 1.00 72.06 95 GLU A O 1
ATOM 744 N N . TRP A 1 96 ? 30.943 -3.826 -20.091 1.00 75.38 96 TRP A N 1
ATOM 745 C CA . TRP A 1 96 ? 31.429 -2.466 -19.867 1.00 75.38 96 TRP A CA 1
ATOM 746 C C . TRP A 1 96 ? 30.842 -1.790 -18.616 1.00 75.38 96 TRP A C 1
ATOM 748 O O . TRP A 1 96 ? 31.392 -0.794 -18.164 1.00 75.38 96 TRP A O 1
ATOM 758 N N . MET A 1 97 ? 29.746 -2.290 -18.038 1.00 66.88 97 MET A N 1
ATOM 759 C CA . MET A 1 97 ? 29.021 -1.692 -16.908 1.00 66.88 97 MET A CA 1
ATOM 760 C C . MET A 1 97 ? 29.652 -2.088 -15.561 1.00 66.88 97 MET A C 1
ATOM 762 O O . MET A 1 97 ? 29.105 -2.863 -14.772 1.00 66.88 97 MET A O 1
ATOM 766 N N . ASN A 1 98 ? 30.830 -1.528 -15.294 1.00 80.75 98 ASN A N 1
ATOM 767 C CA . ASN A 1 98 ? 31.579 -1.753 -14.060 1.00 80.75 98 ASN A CA 1
ATOM 768 C C . ASN A 1 98 ? 31.085 -0.871 -12.885 1.00 80.75 98 ASN A C 1
ATOM 770 O O . ASN A 1 98 ? 30.216 -0.004 -13.029 1.00 80.75 98 ASN A O 1
ATOM 774 N N . VAL A 1 99 ? 31.627 -1.116 -11.686 1.00 71.00 99 VAL A N 1
ATOM 775 C CA . VAL A 1 99 ? 31.246 -0.409 -10.445 1.00 71.00 99 VAL A CA 1
ATOM 776 C C . VAL A 1 99 ? 31.466 1.101 -10.557 1.00 71.00 99 VAL A C 1
ATOM 778 O O . VAL A 1 99 ? 30.617 1.878 -10.118 1.00 71.00 99 VAL A O 1
ATOM 781 N N . GLU A 1 100 ? 32.557 1.513 -11.198 1.00 69.50 100 GLU A N 1
ATOM 782 C CA . GLU A 1 100 ? 32.911 2.917 -11.407 1.00 69.50 100 GLU A CA 1
ATOM 783 C C . GLU A 1 100 ? 31.868 3.635 -12.276 1.00 69.50 100 GLU A C 1
ATOM 785 O O . GLU A 1 100 ? 31.351 4.687 -11.899 1.00 69.50 100 GLU A O 1
ATOM 790 N N . ILE A 1 101 ? 31.448 3.028 -13.389 1.00 68.06 101 ILE A N 1
ATOM 791 C CA . ILE A 1 101 ? 30.403 3.587 -14.254 1.00 68.06 101 ILE A CA 1
ATOM 792 C C . ILE A 1 101 ? 29.070 3.698 -13.509 1.00 68.06 101 ILE A C 1
ATOM 794 O O . ILE A 1 101 ? 28.381 4.714 -13.625 1.00 68.06 101 ILE A O 1
ATOM 798 N N . LYS A 1 102 ? 28.708 2.709 -12.685 1.00 66.56 102 LYS A N 1
ATOM 799 C CA . LYS A 1 102 ? 27.490 2.784 -11.860 1.00 66.56 102 LYS A CA 1
ATOM 800 C C . LYS A 1 102 ? 27.558 3.918 -10.835 1.00 66.56 102 LYS A C 1
ATOM 802 O O . LYS A 1 102 ? 26.559 4.613 -10.637 1.00 66.56 102 LYS A O 1
ATOM 807 N N . GLN A 1 103 ? 28.711 4.132 -10.202 1.00 68.94 103 GLN A N 1
ATOM 808 C CA . GLN A 1 103 ? 28.926 5.250 -9.278 1.00 68.94 103 GLN A CA 1
ATOM 809 C C . GLN A 1 103 ? 28.819 6.599 -10.000 1.00 68.94 103 GLN A C 1
ATOM 811 O O . GLN A 1 103 ? 28.104 7.484 -9.531 1.00 68.94 103 GLN A O 1
ATOM 816 N N . LEU A 1 104 ? 29.419 6.724 -11.187 1.00 72.44 104 LEU A N 1
ATOM 817 C CA . LEU A 1 104 ? 29.303 7.917 -12.029 1.00 72.44 104 LEU A CA 1
ATOM 818 C C . LEU A 1 104 ? 27.850 8.197 -12.441 1.00 72.44 104 LEU A C 1
ATOM 820 O O . LEU A 1 104 ? 27.415 9.351 -12.434 1.00 72.44 104 LEU A O 1
ATOM 824 N N . ILE A 1 105 ? 27.070 7.160 -12.760 1.00 68.38 105 ILE A N 1
ATOM 825 C CA . ILE A 1 105 ? 25.641 7.297 -13.074 1.00 68.38 105 ILE A CA 1
ATOM 826 C C . ILE A 1 105 ? 24.855 7.790 -11.853 1.00 68.38 105 ILE A C 1
ATOM 828 O O . ILE A 1 105 ? 24.056 8.720 -11.996 1.00 68.38 105 ILE A O 1
ATOM 832 N N . ARG A 1 106 ? 25.084 7.217 -10.663 1.00 70.44 106 ARG A N 1
ATOM 833 C CA . ARG A 1 106 ? 24.411 7.635 -9.418 1.00 70.44 106 ARG A CA 1
ATOM 834 C C . ARG A 1 106 ? 24.744 9.076 -9.053 1.00 70.44 106 ARG A C 1
ATOM 836 O O . ARG A 1 106 ? 23.840 9.853 -8.761 1.00 70.44 106 ARG A O 1
ATOM 843 N N . GLU A 1 107 ? 26.015 9.454 -9.141 1.00 70.56 107 GLU A N 1
ATOM 844 C CA . GLU A 1 107 ? 26.455 10.817 -8.845 1.00 70.56 107 GLU A CA 1
ATOM 845 C C . GLU A 1 107 ? 25.879 11.820 -9.852 1.00 70.56 107 GLU A C 1
ATOM 847 O O . GLU A 1 107 ? 25.356 12.870 -9.474 1.00 70.56 107 GLU A O 1
ATOM 852 N N . ARG A 1 108 ? 25.850 11.463 -11.142 1.00 72.50 108 ARG A 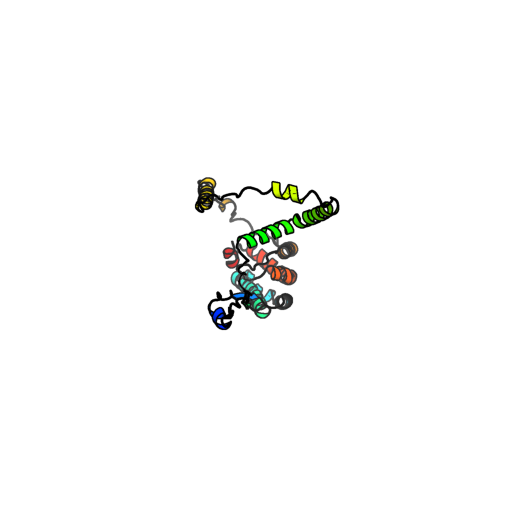N 1
ATOM 853 C CA . ARG A 1 108 ? 25.157 12.253 -12.167 1.00 72.50 108 ARG A CA 1
ATOM 854 C C . ARG A 1 108 ? 23.673 12.418 -11.841 1.00 72.50 108 ARG A C 1
ATOM 856 O O . ARG A 1 108 ? 23.150 13.519 -11.981 1.00 72.50 108 ARG A O 1
ATOM 863 N N . GLN A 1 109 ? 22.979 11.353 -11.446 1.00 63.06 109 GLN A N 1
ATOM 864 C CA . GLN A 1 109 ? 21.561 11.429 -11.081 1.00 63.06 109 GLN A CA 1
ATOM 865 C C . GLN A 1 109 ? 21.353 12.326 -9.856 1.00 63.06 109 GLN A C 1
ATOM 867 O O . GLN A 1 109 ? 20.503 13.210 -9.907 1.00 63.06 109 GLN A O 1
ATOM 872 N N . ARG A 1 110 ? 22.185 12.190 -8.816 1.00 73.06 110 ARG A N 1
ATOM 873 C CA . ARG A 1 110 ? 22.168 13.046 -7.619 1.00 73.06 110 ARG A CA 1
ATOM 874 C C . ARG A 1 110 ? 22.322 14.528 -7.972 1.00 73.06 110 ARG A C 1
ATOM 876 O O . ARG A 1 110 ? 21.508 15.352 -7.562 1.00 73.06 110 ARG A O 1
ATOM 883 N N . LEU A 1 111 ? 23.325 14.863 -8.784 1.00 67.56 111 LEU A N 1
ATOM 884 C CA . LEU A 1 111 ? 23.592 16.235 -9.229 1.00 67.56 111 LEU A CA 1
ATOM 885 C C . LEU A 1 111 ? 22.515 16.778 -10.185 1.00 67.56 111 LEU A C 1
ATOM 887 O O . LEU A 1 111 ? 22.295 17.989 -10.240 1.00 67.56 111 LEU A O 1
ATOM 891 N N . HIS A 1 112 ? 21.850 15.910 -10.951 1.00 61.59 112 HIS A N 1
ATOM 892 C CA . HIS A 1 112 ? 20.717 16.292 -11.793 1.00 61.59 112 HIS A CA 1
ATOM 893 C C . HIS A 1 112 ? 19.479 16.615 -10.953 1.00 61.59 112 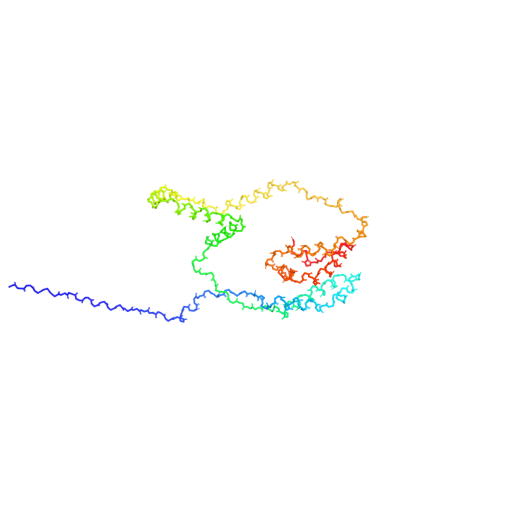HIS A C 1
ATOM 895 O O . HIS A 1 112 ? 18.864 17.655 -11.168 1.00 61.59 112 HIS A O 1
ATOM 901 N N . SER A 1 113 ? 19.148 15.771 -9.973 1.00 64.06 113 SER A N 1
ATOM 902 C CA . SER A 1 113 ? 18.042 16.003 -9.037 1.00 64.06 113 SER A CA 1
ATOM 903 C C . SER A 1 113 ? 18.252 17.270 -8.205 1.00 64.06 113 SER A C 1
ATOM 905 O O . SER A 1 113 ? 17.304 18.001 -7.955 1.00 64.06 113 SER A O 1
ATOM 907 N N . ALA A 1 114 ? 19.504 17.584 -7.857 1.00 73.19 114 ALA A N 1
ATOM 908 C CA . ALA A 1 114 ? 19.882 18.836 -7.199 1.00 73.19 114 ALA A CA 1
ATOM 909 C C . ALA A 1 114 ? 19.876 20.071 -8.134 1.00 73.19 114 ALA A C 1
ATOM 911 O O . ALA A 1 114 ? 20.293 21.151 -7.726 1.00 73.19 114 ALA A O 1
ATOM 912 N N . GLY A 1 115 ? 19.486 19.929 -9.408 1.00 67.56 115 GLY A N 1
ATOM 913 C CA . GLY A 1 115 ? 19.416 21.020 -10.391 1.00 67.56 115 GLY A CA 1
ATOM 914 C C . GLY A 1 115 ? 20.768 21.518 -10.926 1.00 67.56 115 GLY A C 1
ATOM 915 O O . GLY A 1 115 ? 20.813 22.284 -11.888 1.00 67.56 115 GLY A O 1
ATOM 916 N N . LEU A 1 116 ? 21.891 21.047 -10.378 1.00 63.97 116 LEU A N 1
ATOM 917 C CA . LEU A 1 116 ? 23.237 21.542 -10.687 1.00 63.97 116 LEU A CA 1
ATOM 918 C C . LEU A 1 116 ? 23.676 21.237 -12.127 1.00 63.97 116 LEU A C 1
ATOM 920 O O . LEU A 1 116 ? 24.382 22.036 -12.742 1.00 63.97 116 LEU A O 1
ATOM 924 N N . ILE A 1 117 ? 23.254 20.100 -12.689 1.00 59.56 117 ILE A N 1
ATOM 925 C CA . ILE A 1 117 ? 23.612 19.706 -14.064 1.00 59.56 117 ILE A CA 1
ATOM 926 C C . ILE A 1 117 ? 22.845 20.513 -15.113 1.00 59.56 117 ILE A C 1
ATOM 928 O O . ILE A 1 117 ? 23.431 20.879 -16.133 1.00 59.56 117 ILE A O 1
ATOM 932 N N . ALA A 1 118 ? 21.558 20.787 -14.888 1.00 59.91 118 ALA A N 1
ATOM 933 C CA . ALA A 1 118 ? 20.737 21.544 -15.832 1.00 59.91 118 ALA A CA 1
ATOM 934 C C . ALA A 1 118 ? 21.245 22.988 -15.953 1.00 59.91 118 ALA A C 1
ATOM 936 O O . ALA A 1 118 ? 21.495 23.466 -17.062 1.00 59.91 118 ALA A O 1
ATOM 937 N N . THR A 1 119 ? 21.530 23.623 -14.813 1.00 59.50 119 THR A N 1
ATOM 938 C CA . THR A 1 119 ? 22.106 24.970 -14.745 1.00 59.50 119 THR A CA 1
ATOM 939 C C . THR A 1 119 ? 23.501 25.009 -15.364 1.00 59.50 119 THR A C 1
ATOM 941 O O . THR A 1 119 ? 23.756 25.829 -16.240 1.00 59.50 119 THR A O 1
ATOM 944 N N . ARG A 1 120 ? 24.387 24.059 -15.020 1.00 58.94 120 ARG A N 1
ATOM 945 C CA . ARG A 1 120 ? 25.736 23.991 -15.613 1.00 58.94 120 ARG A CA 1
ATOM 946 C C . ARG A 1 120 ? 25.722 23.740 -17.118 1.00 58.94 120 ARG A C 1
ATOM 948 O O . ARG A 1 120 ? 26.549 24.320 -17.809 1.00 58.94 120 ARG A O 1
ATOM 955 N N . LYS A 1 121 ? 24.806 22.919 -17.653 1.00 53.53 121 LYS A N 1
ATOM 956 C CA . LYS A 1 121 ? 24.672 22.724 -19.109 1.00 53.53 121 LYS A CA 1
ATOM 957 C C . LYS A 1 121 ? 24.222 24.003 -19.808 1.00 53.53 121 LYS A C 1
ATOM 959 O O . LYS A 1 121 ? 24.785 24.337 -20.846 1.00 53.53 121 LYS A O 1
ATOM 964 N N . ALA A 1 122 ? 23.242 24.711 -19.250 1.00 53.31 122 ALA A N 1
ATOM 965 C CA . ALA A 1 122 ? 22.765 25.971 -19.809 1.00 53.31 122 ALA A CA 1
ATOM 966 C C . ALA A 1 122 ? 23.875 27.037 -19.827 1.00 53.31 122 ALA A C 1
ATOM 968 O O . ALA A 1 122 ? 24.102 27.658 -20.865 1.00 53.31 122 ALA A O 1
ATOM 969 N N . THR A 1 123 ? 24.622 27.183 -18.728 1.00 59.56 123 THR A N 1
ATOM 970 C CA . THR A 1 123 ? 25.774 28.094 -18.641 1.00 59.56 123 THR A CA 1
ATOM 971 C C . THR A 1 123 ? 26.895 27.677 -19.591 1.00 59.56 123 THR A C 1
ATOM 973 O O . THR A 1 123 ? 27.381 28.502 -20.355 1.00 59.56 123 THR A O 1
ATOM 976 N N . PHE A 1 124 ? 27.229 26.383 -19.641 1.00 59.22 124 PHE A N 1
ATOM 977 C CA . PHE A 1 124 ? 28.258 25.841 -20.529 1.00 59.22 124 PHE A CA 1
ATOM 978 C C . PHE A 1 124 ? 27.949 26.094 -22.004 1.00 59.22 124 PHE A C 1
ATOM 980 O O . PHE A 1 124 ? 28.811 26.576 -22.727 1.00 59.22 124 PHE A O 1
ATOM 987 N N . TYR A 1 125 ? 26.733 25.811 -22.480 1.00 50.88 125 TYR A N 1
ATOM 988 C CA . TYR A 1 125 ? 26.391 26.095 -23.877 1.00 50.88 125 TYR A CA 1
ATOM 989 C C . TYR A 1 125 ? 26.349 27.603 -24.157 1.00 50.88 125 TYR A C 1
ATOM 991 O O . TYR A 1 125 ? 26.808 28.030 -25.214 1.00 50.88 125 TYR A O 1
ATOM 999 N N . ARG A 1 126 ? 25.891 28.422 -23.204 1.00 53.00 126 ARG A N 1
ATOM 1000 C CA . ARG A 1 126 ? 25.881 29.886 -23.338 1.00 53.00 126 ARG A CA 1
ATOM 1001 C C . ARG A 1 126 ? 27.300 30.470 -23.443 1.00 53.00 126 ARG A C 1
ATOM 1003 O O . ARG A 1 126 ? 27.534 31.327 -24.290 1.00 53.00 126 ARG A O 1
ATOM 1010 N N . GLU A 1 127 ? 28.250 29.972 -22.655 1.00 54.94 127 GLU A N 1
ATOM 1011 C CA . GLU A 1 127 ? 29.665 30.385 -22.677 1.00 54.94 127 GLU A CA 1
ATOM 1012 C C . GLU A 1 127 ? 30.437 29.818 -23.880 1.00 54.94 127 GLU A C 1
ATOM 1014 O O . GLU A 1 127 ? 31.233 30.514 -24.513 1.00 54.94 127 GLU A O 1
ATOM 1019 N N . LYS A 1 128 ? 30.183 28.556 -24.244 1.00 47.56 128 LYS A N 1
ATOM 1020 C CA . LYS A 1 128 ? 30.911 27.858 -25.314 1.00 47.56 128 LYS A CA 1
ATOM 1021 C C . LYS A 1 128 ? 30.572 28.380 -26.713 1.00 47.56 128 LYS A C 1
ATOM 1023 O O . LYS A 1 128 ? 31.404 28.279 -27.609 1.00 47.56 128 LYS A O 1
ATOM 1028 N N . TYR A 1 129 ? 29.378 28.939 -26.913 1.00 51.69 129 TYR A N 1
ATOM 1029 C CA . TYR A 1 129 ? 28.994 29.556 -28.189 1.00 51.69 129 TYR A CA 1
ATOM 1030 C C . TYR A 1 129 ? 29.321 31.057 -28.277 1.00 51.69 129 TYR A C 1
ATOM 1032 O O . TYR A 1 129 ? 29.211 31.623 -29.360 1.00 51.69 129 TYR A O 1
ATOM 1040 N N . THR A 1 130 ? 29.774 31.694 -27.189 1.00 52.06 130 THR A N 1
ATOM 1041 C CA . THR A 1 130 ? 30.173 33.117 -27.178 1.00 52.06 130 THR A CA 1
ATOM 1042 C C . THR A 1 130 ? 31.686 33.349 -27.213 1.00 52.06 130 THR A C 1
ATOM 1044 O O . THR A 1 130 ? 32.115 34.418 -27.641 1.00 52.06 130 THR A O 1
ATOM 1047 N N . ARG A 1 131 ? 32.530 32.375 -26.841 1.00 48.03 131 ARG A N 1
ATOM 1048 C CA . ARG A 1 131 ? 33.998 32.514 -26.904 1.00 48.03 131 ARG A CA 1
ATOM 1049 C C . ARG A 1 131 ? 34.635 31.577 -27.936 1.00 48.03 131 ARG A C 1
ATOM 1051 O O . ARG A 1 131 ? 34.743 30.374 -27.740 1.00 48.03 131 ARG A O 1
ATOM 1058 N N . SER A 1 132 ? 35.043 32.203 -29.041 1.00 49.16 132 SER A N 1
ATOM 1059 C CA . SER A 1 132 ? 35.961 31.774 -30.107 1.00 49.16 132 SER A CA 1
ATOM 1060 C C . SER A 1 132 ? 36.819 30.515 -29.851 1.00 49.16 132 SER A C 1
ATOM 1062 O O . SER A 1 132 ? 37.525 30.383 -28.854 1.00 49.16 132 SER A O 1
ATOM 1064 N N . LYS A 1 133 ? 36.790 29.625 -30.853 1.00 51.53 133 LYS A N 1
ATOM 1065 C CA . LYS A 1 133 ? 37.270 28.231 -30.918 1.00 51.53 133 LYS A CA 1
ATOM 1066 C C . LYS A 1 133 ? 38.782 27.958 -30.760 1.00 51.53 133 LYS A C 1
ATOM 1068 O O . LYS A 1 133 ? 39.142 26.786 -30.783 1.00 51.53 133 LYS A O 1
ATOM 1073 N N . ALA A 1 134 ? 39.674 28.939 -30.627 1.00 49.28 134 ALA A N 1
ATOM 1074 C CA . ALA A 1 134 ? 41.107 28.683 -30.867 1.00 49.28 134 ALA A CA 1
ATOM 1075 C C . ALA A 1 134 ? 41.959 28.329 -29.623 1.00 49.28 134 ALA A C 1
ATOM 1077 O O . ALA A 1 134 ? 42.812 27.456 -29.708 1.00 49.28 134 ALA A O 1
ATOM 1078 N N . GLY A 1 135 ? 41.727 28.936 -28.453 1.00 55.75 135 GLY A N 1
ATOM 1079 C CA . GLY A 1 135 ? 42.657 28.819 -27.304 1.00 55.75 135 GLY A CA 1
ATOM 1080 C C . GLY A 1 135 ? 42.398 27.667 -26.320 1.00 55.75 135 GLY A C 1
ATOM 1081 O O . GLY A 1 135 ? 43.111 27.509 -25.332 1.00 55.75 135 GLY A O 1
ATOM 1082 N N . MET A 1 136 ? 41.345 26.876 -26.533 1.00 52.19 136 MET A N 1
ATOM 1083 C CA . MET A 1 136 ? 40.799 25.991 -25.494 1.00 52.19 136 MET A CA 1
ATOM 1084 C C . MET A 1 136 ? 41.525 24.636 -25.381 1.00 52.19 136 MET A C 1
ATOM 1086 O O . MET A 1 136 ? 41.539 24.030 -24.310 1.00 52.19 136 MET A O 1
ATOM 1090 N N . TRP A 1 137 ? 42.146 24.163 -26.466 1.00 50.44 137 TRP A N 1
ATOM 1091 C CA . TRP A 1 137 ? 42.844 22.870 -26.490 1.00 50.44 137 TRP A CA 1
ATOM 1092 C C . TRP A 1 137 ? 44.210 22.906 -25.786 1.00 50.44 137 TRP A C 1
ATOM 1094 O O . TRP A 1 137 ? 44.596 21.928 -25.147 1.00 50.44 137 TRP A O 1
ATOM 1104 N N . GLU A 1 138 ? 44.909 24.042 -25.807 1.00 52.97 138 GLU A N 1
ATOM 1105 C CA . GLU A 1 138 ? 46.233 24.187 -25.178 1.00 52.97 138 GLU A CA 1
ATOM 1106 C C . GLU A 1 138 ? 46.161 24.303 -23.648 1.00 52.97 138 GLU A C 1
ATOM 1108 O O . GLU A 1 138 ? 47.049 23.828 -22.939 1.00 52.97 138 GLU A O 1
ATOM 1113 N N . HIS A 1 139 ? 45.075 24.872 -23.118 1.00 53.38 139 HIS A N 1
ATOM 1114 C CA . HIS A 1 139 ? 44.849 24.982 -21.675 1.00 53.38 139 HIS A CA 1
ATOM 1115 C C . HIS A 1 139 ? 44.379 23.654 -21.052 1.00 53.38 139 HIS A C 1
ATOM 1117 O O . HIS A 1 139 ? 44.698 23.355 -19.901 1.00 53.38 139 HIS A O 1
ATOM 1123 N N . ALA A 1 140 ? 43.656 22.822 -21.811 1.00 51.97 140 ALA A N 1
ATOM 1124 C CA . ALA A 1 140 ? 43.180 21.515 -21.350 1.00 51.97 140 ALA A CA 1
ATOM 1125 C C . ALA A 1 140 ? 44.324 20.501 -21.166 1.00 51.97 140 ALA A C 1
ATOM 1127 O O . ALA A 1 140 ? 44.308 19.726 -20.210 1.00 51.97 140 ALA A O 1
ATOM 1128 N N . ASN A 1 141 ? 45.356 20.555 -22.017 1.00 53.94 141 ASN A N 1
ATOM 1129 C CA . ASN A 1 141 ? 46.535 19.693 -21.883 1.00 53.94 141 ASN A CA 1
ATOM 1130 C C . ASN A 1 141 ? 47.422 20.050 -20.678 1.00 53.94 141 ASN A C 1
ATOM 1132 O O . ASN A 1 141 ? 48.088 19.170 -20.140 1.00 53.94 141 ASN A O 1
ATOM 1136 N N . LYS A 1 142 ? 47.401 21.307 -20.211 1.00 56.38 142 LYS A N 1
ATOM 1137 C CA . LYS A 1 142 ? 48.179 21.766 -19.043 1.00 56.38 142 LYS A CA 1
ATOM 1138 C C . LYS A 1 142 ? 47.521 21.456 -17.690 1.00 56.38 142 LYS A C 1
ATOM 1140 O O . LYS A 1 142 ? 48.200 21.480 -16.673 1.00 56.38 142 LYS A O 1
ATOM 1145 N N . LEU A 1 143 ? 46.222 21.139 -17.667 1.00 54.81 143 LEU A N 1
ATOM 1146 C CA . LEU A 1 143 ? 45.456 20.818 -16.449 1.00 54.81 143 LEU A CA 1
ATOM 1147 C C . LEU A 1 143 ? 45.355 19.311 -16.160 1.00 54.81 143 LEU A C 1
ATOM 1149 O O . LEU A 1 143 ? 44.604 18.892 -15.274 1.00 54.81 143 LEU A O 1
ATOM 1153 N N . ARG A 1 144 ? 46.079 18.473 -16.907 1.00 50.94 144 ARG A N 1
ATOM 1154 C CA . ARG A 1 144 ? 46.065 17.024 -16.708 1.00 50.94 144 ARG A CA 1
ATOM 1155 C C . ARG A 1 144 ? 46.755 16.697 -15.376 1.00 50.94 144 ARG A C 1
ATOM 1157 O O . ARG A 1 144 ? 47.971 16.790 -15.252 1.00 50.94 144 ARG A O 1
ATOM 1164 N N . LYS A 1 145 ? 45.945 16.383 -14.362 1.00 53.81 145 LYS A N 1
ATOM 1165 C CA . LYS A 1 145 ? 46.374 16.079 -12.988 1.00 53.81 145 LYS A CA 1
ATOM 1166 C C . LYS A 1 145 ? 47.287 14.837 -12.969 1.00 53.81 145 LYS A C 1
ATOM 1168 O O . LYS A 1 145 ? 47.012 13.906 -13.732 1.00 53.81 145 LYS A O 1
ATOM 1173 N N . PRO A 1 146 ? 48.322 14.773 -12.107 1.00 53.38 146 PRO A N 1
ATOM 1174 C CA . PRO A 1 146 ? 49.119 13.560 -11.970 1.00 53.38 146 PRO A CA 1
ATOM 1175 C C . PRO A 1 146 ? 48.248 12.404 -11.452 1.00 53.38 146 PRO A C 1
ATOM 1177 O O . PRO A 1 146 ? 47.250 12.658 -10.762 1.00 53.38 146 PRO A O 1
ATOM 1180 N N . PRO A 1 147 ? 48.609 11.143 -11.745 1.00 50.69 147 PRO A N 1
ATOM 1181 C CA . PRO A 1 147 ? 47.868 9.987 -11.260 1.00 50.69 147 PRO A CA 1
ATOM 1182 C C . PRO A 1 147 ? 47.874 9.997 -9.732 1.00 50.69 147 PRO A C 1
ATOM 1184 O O . PRO A 1 147 ? 48.930 10.052 -9.107 1.00 50.69 147 PRO A O 1
ATOM 1187 N N . THR A 1 148 ? 46.691 9.987 -9.124 1.00 49.44 148 THR A N 1
ATOM 1188 C CA . THR A 1 148 ? 46.567 9.844 -7.672 1.00 49.44 148 THR A CA 1
ATOM 1189 C C . THR A 1 148 ? 46.621 8.354 -7.363 1.00 49.44 148 THR A C 1
ATOM 1191 O O . THR A 1 148 ? 45.679 7.628 -7.670 1.00 49.44 148 THR A O 1
ATOM 1194 N N . THR A 1 149 ? 47.734 7.885 -6.808 1.00 53.59 149 THR A N 1
ATOM 1195 C CA . THR A 1 149 ? 47.819 6.559 -6.190 1.00 53.59 149 THR A CA 1
ATOM 1196 C C . THR A 1 149 ? 46.928 6.542 -4.952 1.00 53.59 149 THR A C 1
ATOM 1198 O O . THR A 1 149 ? 47.096 7.370 -4.056 1.00 53.59 149 THR A O 1
ATOM 1201 N N . LEU A 1 150 ? 45.960 5.627 -4.922 1.00 55.44 150 LEU A N 1
ATOM 1202 C CA . LEU A 1 150 ? 45.160 5.337 -3.732 1.00 55.44 150 LEU A CA 1
ATOM 1203 C C . LEU A 1 150 ? 46.056 4.710 -2.648 1.00 55.44 150 LEU A C 1
ATOM 1205 O O . LEU A 1 150 ? 47.007 4.005 -3.001 1.00 55.44 150 LEU A O 1
ATOM 1209 N N . PRO A 1 151 ? 45.779 4.933 -1.349 1.00 56.22 151 PRO A N 1
ATOM 1210 C CA . PRO A 1 151 ? 46.454 4.174 -0.313 1.00 56.22 151 PRO A CA 1
ATOM 1211 C C . PRO A 1 151 ? 46.036 2.694 -0.406 1.00 56.22 151 PRO A C 1
ATOM 1213 O O . PRO A 1 151 ? 44.894 2.414 -0.774 1.00 56.22 151 PRO A O 1
ATOM 1216 N N . PRO A 1 152 ? 46.937 1.743 -0.107 1.00 58.59 152 PRO A N 1
ATOM 1217 C CA . PRO A 1 152 ? 46.795 0.357 -0.558 1.00 58.59 152 PRO A CA 1
ATOM 1218 C C . PRO A 1 152 ? 45.881 -0.511 0.313 1.00 58.59 152 PRO A C 1
ATOM 1220 O O . PRO A 1 152 ? 45.652 -1.659 -0.051 1.00 58.59 152 PRO A O 1
ATOM 1223 N N . ASP A 1 153 ? 45.416 -0.013 1.462 1.00 61.81 153 ASP A N 1
ATOM 1224 C CA . ASP A 1 153 ? 44.881 -0.851 2.539 1.00 61.81 153 ASP A CA 1
ATOM 1225 C C . ASP A 1 153 ? 43.354 -0.686 2.729 1.00 61.81 153 ASP A C 1
ATOM 1227 O O . ASP A 1 153 ? 42.907 0.362 3.214 1.00 61.81 153 ASP A O 1
ATOM 1231 N N . PRO A 1 154 ? 42.548 -1.705 2.366 1.00 59.78 154 PRO A N 1
ATOM 1232 C CA . PRO A 1 154 ? 41.103 -1.751 2.589 1.00 59.78 154 PRO A CA 1
ATOM 1233 C C . PRO A 1 154 ? 40.686 -1.684 4.067 1.00 59.78 154 PRO A C 1
ATOM 1235 O O . PRO A 1 154 ? 39.580 -1.226 4.350 1.00 59.78 154 PRO A O 1
ATOM 1238 N N . GLU A 1 155 ? 41.550 -2.073 5.013 1.00 61.75 155 GLU A N 1
ATOM 1239 C CA . GLU A 1 155 ? 41.218 -2.076 6.449 1.00 61.75 155 GLU A CA 1
ATOM 1240 C C . GLU A 1 155 ? 41.167 -0.670 7.058 1.00 61.75 155 GLU A C 1
ATOM 1242 O O . GLU A 1 155 ? 40.576 -0.461 8.117 1.00 61.75 155 GLU A O 1
ATOM 1247 N N . TYR A 1 156 ? 41.747 0.340 6.403 1.00 65.38 156 TYR A N 1
ATOM 1248 C C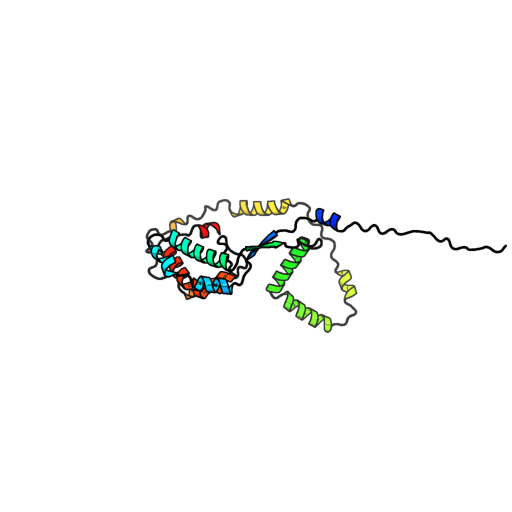A . TYR A 1 156 ? 41.754 1.705 6.934 1.00 65.38 156 TYR A CA 1
ATOM 1249 C C . TYR A 1 156 ? 40.338 2.288 7.094 1.00 65.38 156 TYR A C 1
ATOM 1251 O O . TYR A 1 156 ? 40.080 3.032 8.041 1.00 65.38 156 TYR A O 1
ATOM 1259 N N . GLY A 1 157 ? 39.416 1.933 6.191 1.00 57.91 157 GLY A N 1
ATOM 1260 C CA . GLY A 1 157 ? 38.019 2.366 6.262 1.00 57.91 157 GLY A CA 1
ATOM 1261 C C . GLY A 1 157 ? 37.240 1.694 7.394 1.00 57.91 157 GLY A C 1
ATOM 1262 O O . GLY A 1 157 ? 36.429 2.352 8.044 1.00 57.91 157 GLY A O 1
ATOM 1263 N N . GLU A 1 158 ? 37.521 0.419 7.666 1.00 60.16 158 GLU A N 1
ATOM 1264 C CA . GLU A 1 158 ? 36.885 -0.329 8.756 1.00 60.16 158 GLU A CA 1
ATOM 1265 C C . GLU A 1 158 ? 37.399 0.134 10.122 1.00 60.16 158 GLU A C 1
ATOM 1267 O O . GLU A 1 158 ? 36.586 0.448 10.991 1.00 60.16 158 GLU A O 1
ATOM 1272 N N . ARG A 1 159 ? 38.716 0.351 10.267 1.00 62.94 159 ARG A N 1
ATOM 1273 C CA . ARG A 1 159 ? 39.311 0.904 11.499 1.00 62.94 159 ARG A CA 1
ATOM 1274 C C . ARG A 1 159 ? 38.744 2.277 11.867 1.00 62.94 159 ARG A C 1
ATOM 1276 O O . ARG A 1 159 ? 38.532 2.558 13.040 1.00 62.94 159 ARG A O 1
ATOM 1283 N N . LEU A 1 160 ? 38.465 3.133 10.880 1.00 56.53 160 LEU A N 1
ATOM 1284 C CA . LEU A 1 160 ? 37.824 4.435 11.110 1.00 56.53 160 LEU A CA 1
ATOM 1285 C C . LEU A 1 160 ? 36.385 4.296 11.628 1.00 56.53 160 LEU A C 1
ATOM 1287 O O . LEU A 1 160 ? 35.946 5.103 12.447 1.00 56.53 160 LEU A O 1
ATOM 1291 N N . ASN A 1 161 ? 35.655 3.289 11.148 1.00 58.62 161 ASN A N 1
ATOM 1292 C CA . ASN A 1 161 ? 34.262 3.058 11.513 1.00 58.62 161 ASN A CA 1
ATOM 1293 C C . ASN A 1 161 ? 34.146 2.412 12.908 1.00 58.62 161 ASN A C 1
ATOM 1295 O O . ASN A 1 161 ? 33.312 2.832 13.710 1.00 58.62 161 ASN A O 1
ATOM 1299 N N . GLU A 1 162 ? 35.034 1.466 13.231 1.00 60.91 162 GLU A N 1
ATOM 1300 C CA . GLU A 1 162 ? 35.167 0.883 14.575 1.00 60.91 162 GLU A CA 1
ATOM 1301 C C . GLU A 1 162 ? 35.551 1.944 15.609 1.00 60.91 162 GLU A C 1
ATOM 1303 O O . GLU A 1 162 ? 34.877 2.082 16.631 1.00 60.91 162 GLU A O 1
ATOM 1308 N N . GLN A 1 163 ? 36.539 2.789 15.295 1.00 58.72 163 GLN A N 1
ATOM 1309 C CA . GLN A 1 163 ? 36.976 3.877 16.171 1.00 58.72 163 GLN A CA 1
ATOM 1310 C C . GLN A 1 163 ? 35.854 4.902 16.429 1.00 58.72 163 GLN A C 1
ATOM 1312 O O . GLN A 1 163 ? 35.744 5.434 17.535 1.00 58.72 163 GLN A O 1
ATOM 1317 N N . PHE A 1 164 ? 34.970 5.149 15.457 1.00 54.22 164 PHE A N 1
ATOM 1318 C CA . PHE A 1 164 ? 33.771 5.965 15.674 1.00 54.22 164 PHE A CA 1
ATOM 1319 C C . PHE A 1 164 ? 32.744 5.276 16.583 1.00 54.22 164 PHE A C 1
ATOM 1321 O O . PHE A 1 164 ? 32.147 5.940 17.430 1.00 54.22 164 PHE A O 1
ATOM 1328 N N . SER A 1 165 ? 32.540 3.964 16.435 1.00 57.38 165 SER A N 1
ATOM 1329 C CA . SER A 1 165 ? 31.580 3.212 17.251 1.00 57.38 165 SER A CA 1
ATOM 1330 C C . SER A 1 165 ? 32.016 3.086 18.715 1.00 57.38 165 SER A C 1
ATOM 1332 O O . SER A 1 165 ? 31.207 3.327 19.612 1.00 57.38 165 SER A O 1
ATOM 1334 N N . ASP A 1 166 ? 33.304 2.831 18.953 1.00 57.03 166 ASP A N 1
ATOM 1335 C CA . ASP A 1 166 ? 33.850 2.586 20.288 1.00 57.03 166 ASP A CA 1
ATOM 1336 C C . ASP A 1 166 ? 34.073 3.877 21.077 1.00 57.03 166 ASP A C 1
ATOM 1338 O O . ASP A 1 166 ? 33.844 3.910 22.284 1.00 57.03 166 ASP A O 1
ATOM 1342 N N . THR A 1 167 ? 34.473 4.969 20.418 1.00 57.88 167 THR A N 1
ATOM 1343 C CA . THR A 1 167 ? 34.838 6.208 21.131 1.00 57.88 167 THR A CA 1
ATOM 1344 C C . THR A 1 167 ? 33.642 7.136 21.370 1.00 57.88 167 THR A C 1
ATOM 1346 O O . THR A 1 167 ? 33.640 7.890 22.340 1.00 57.88 167 THR A O 1
ATOM 1349 N N . VAL A 1 168 ? 32.619 7.111 20.505 1.00 57.41 168 VAL A N 1
ATOM 1350 C CA . VAL A 1 168 ? 31.464 8.029 20.611 1.00 57.41 168 VAL A CA 1
ATOM 1351 C C . VAL A 1 168 ? 30.381 7.490 21.550 1.00 57.41 168 VAL A C 1
ATOM 1353 O O . VAL A 1 168 ? 29.693 8.278 22.198 1.00 57.41 168 VAL A O 1
ATOM 1356 N N . TRP A 1 169 ? 30.230 6.165 21.649 1.00 54.84 169 TRP A N 1
ATOM 1357 C CA . TRP A 1 169 ? 29.125 5.538 22.386 1.00 54.84 169 TRP A CA 1
ATOM 1358 C C . TRP A 1 169 ? 29.533 4.860 23.702 1.00 54.84 169 TRP A C 1
ATOM 1360 O O . TRP A 1 169 ? 28.656 4.452 24.469 1.00 54.84 169 TRP A O 1
ATOM 1370 N N . GLN A 1 170 ? 30.829 4.788 24.030 1.00 51.38 170 GLN A N 1
ATOM 1371 C CA . GLN A 1 170 ? 31.277 4.328 25.348 1.00 51.38 170 GLN A CA 1
ATOM 1372 C C . GLN A 1 170 ? 30.780 5.260 26.465 1.00 51.38 170 GLN A C 1
ATOM 1374 O O . GLN A 1 170 ? 30.995 6.469 26.446 1.00 51.38 170 GLN A O 1
ATOM 1379 N N . GLY A 1 171 ? 30.111 4.684 27.468 1.00 58.00 171 GLY A N 1
ATOM 1380 C CA . GLY A 1 171 ? 29.615 5.408 28.646 1.00 58.00 171 GLY A CA 1
ATOM 1381 C C . GLY A 1 171 ? 28.237 6.062 28.486 1.00 58.00 171 GLY A C 1
ATOM 1382 O O . GLY A 1 171 ? 27.681 6.552 29.472 1.00 58.00 171 GLY A O 1
ATOM 1383 N N . VAL A 1 172 ? 27.631 6.022 27.294 1.00 53.41 172 VAL A N 1
ATOM 1384 C CA . VAL A 1 172 ? 26.244 6.465 27.102 1.00 53.41 172 VAL A CA 1
ATOM 1385 C C . VAL A 1 172 ? 25.314 5.360 27.597 1.00 53.41 172 VAL A C 1
ATOM 1387 O O . VAL A 1 172 ? 24.968 4.428 26.874 1.00 53.41 172 VAL A O 1
ATOM 1390 N N . THR A 1 173 ? 24.903 5.449 28.862 1.00 58.62 173 THR A N 1
ATOM 1391 C CA . THR A 1 173 ? 23.790 4.635 29.363 1.00 58.62 173 THR A CA 1
ATOM 1392 C C . THR A 1 173 ? 22.564 4.931 28.508 1.00 58.62 173 THR A C 1
ATOM 1394 O O . THR A 1 173 ? 22.160 6.087 28.362 1.00 58.62 173 THR A O 1
ATOM 1397 N N . GLN A 1 174 ? 22.002 3.885 27.898 1.00 55.38 174 GLN A N 1
ATOM 1398 C CA . GLN A 1 174 ? 20.788 3.973 27.095 1.00 55.38 174 GLN A CA 1
ATOM 1399 C C . GLN A 1 174 ? 19.760 4.784 27.890 1.00 55.38 174 GLN A C 1
ATOM 1401 O O . GLN A 1 174 ? 19.462 4.444 29.039 1.00 55.38 174 GLN A O 1
ATOM 1406 N N . ALA A 1 175 ? 19.303 5.911 27.335 1.00 55.72 175 ALA A N 1
ATOM 1407 C CA . ALA A 1 175 ? 18.468 6.837 28.085 1.00 55.72 175 ALA A CA 1
ATOM 1408 C C . ALA A 1 175 ? 17.262 6.070 28.636 1.00 55.72 175 ALA A C 1
ATOM 1410 O O . ALA A 1 175 ? 16.497 5.484 27.872 1.00 55.72 175 ALA A O 1
ATOM 1411 N N . ASN A 1 176 ? 17.106 6.046 29.963 1.00 50.50 176 ASN A N 1
ATOM 1412 C CA . ASN A 1 176 ? 15.981 5.362 30.581 1.00 50.50 176 ASN A CA 1
ATOM 1413 C C . ASN A 1 176 ? 14.693 6.104 30.191 1.00 50.50 176 ASN A C 1
ATOM 1415 O O . ASN A 1 176 ? 14.338 7.136 30.769 1.00 50.50 176 ASN A O 1
ATOM 1419 N N . ILE A 1 177 ? 14.021 5.585 29.163 1.00 58.47 177 ILE A N 1
ATOM 1420 C CA . ILE A 1 177 ? 12.798 6.156 28.600 1.00 58.47 177 ILE A CA 1
ATOM 1421 C C . ILE A 1 177 ? 11.568 5.894 29.472 1.00 58.47 177 ILE A C 1
ATOM 1423 O O . ILE A 1 177 ? 10.515 6.472 29.217 1.00 58.47 177 ILE A O 1
ATOM 1427 N N . SER A 1 178 ? 11.698 5.107 30.547 1.00 58.12 178 SER A N 1
ATOM 1428 C CA . SER A 1 178 ? 10.587 4.764 31.444 1.00 58.12 178 SER A CA 1
ATOM 1429 C C . SER A 1 178 ? 9.931 5.999 32.064 1.00 58.12 178 SER A C 1
ATOM 1431 O O . SER A 1 178 ? 8.728 5.994 32.288 1.00 58.12 178 SER A O 1
ATOM 1433 N N . ARG A 1 179 ? 10.683 7.092 32.275 1.00 59.19 179 ARG A N 1
ATOM 1434 C CA . ARG A 1 179 ? 10.136 8.371 32.775 1.00 59.19 179 ARG A CA 1
ATOM 1435 C C . ARG A 1 179 ? 9.202 9.085 31.792 1.00 59.19 179 ARG A C 1
ATOM 1437 O O . ARG A 1 179 ? 8.425 9.937 32.207 1.00 59.19 179 ARG A O 1
ATOM 1444 N N . PHE A 1 180 ? 9.297 8.771 30.500 1.00 54.94 180 PHE A N 1
ATOM 1445 C CA . PHE A 1 180 ? 8.414 9.313 29.465 1.00 54.94 180 PHE A CA 1
ATOM 1446 C C . PHE A 1 180 ? 7.170 8.439 29.259 1.00 54.94 180 PHE A C 1
ATOM 1448 O O . PHE A 1 180 ? 6.175 8.913 28.716 1.00 54.94 180 PHE A O 1
ATOM 1455 N N . ILE A 1 181 ? 7.195 7.191 29.737 1.00 57.81 181 ILE A N 1
ATOM 1456 C CA . ILE A 1 181 ? 6.053 6.278 29.719 1.00 57.81 181 ILE A CA 1
ATOM 1457 C C . ILE A 1 181 ? 5.210 6.551 30.969 1.00 57.81 181 ILE A C 1
ATOM 1459 O O . ILE A 1 181 ? 5.379 5.919 32.012 1.00 57.81 181 ILE A O 1
ATOM 1463 N N . ARG A 1 182 ? 4.292 7.519 30.890 1.00 55.91 182 ARG A N 1
ATOM 1464 C CA . ARG A 1 182 ? 3.281 7.702 31.940 1.00 55.91 182 ARG A CA 1
ATOM 1465 C C . ARG A 1 182 ? 2.265 6.565 31.844 1.00 55.91 182 ARG A C 1
ATOM 1467 O O . ARG A 1 182 ? 1.427 6.573 30.950 1.00 55.91 182 ARG A O 1
ATOM 1474 N N . ARG A 1 183 ? 2.334 5.605 32.771 1.00 56.59 183 ARG A N 1
ATOM 1475 C CA . ARG A 1 183 ? 1.364 4.496 32.881 1.00 56.59 183 ARG A CA 1
ATOM 1476 C C . ARG A 1 183 ? -0.064 4.976 33.169 1.00 56.59 183 ARG A C 1
ATOM 1478 O O . ARG A 1 183 ? -1.010 4.272 32.845 1.00 56.59 183 ARG A O 1
ATOM 1485 N N . ASP A 1 184 ? -0.191 6.194 33.693 1.00 60.31 184 ASP A N 1
ATOM 1486 C CA . ASP A 1 184 ? -1.456 6.806 34.112 1.00 60.31 184 ASP A CA 1
ATOM 1487 C C . ASP A 1 184 ? -1.959 7.851 33.096 1.00 60.31 184 ASP A C 1
ATOM 1489 O O . ASP A 1 184 ? -2.880 8.619 33.379 1.00 60.31 184 ASP A O 1
ATOM 1493 N N . ALA A 1 185 ? -1.323 7.944 31.921 1.00 56.91 185 ALA A N 1
ATOM 1494 C CA . ALA A 1 185 ? -1.789 8.834 30.869 1.00 56.91 185 ALA A CA 1
ATOM 1495 C C . ALA A 1 185 ? -3.132 8.329 30.338 1.00 56.91 185 ALA A C 1
ATOM 1497 O O . ALA A 1 185 ? -3.216 7.270 29.719 1.00 56.91 185 ALA A O 1
ATOM 1498 N N . ILE A 1 186 ? -4.180 9.118 30.575 1.00 57.12 186 ILE A N 1
ATOM 1499 C CA . ILE A 1 186 ? -5.485 8.922 29.950 1.00 57.12 186 ILE A CA 1
ATOM 1500 C C . ILE A 1 186 ? -5.257 8.952 28.428 1.00 57.12 186 ILE A C 1
ATOM 1502 O O . ILE A 1 186 ? -4.661 9.922 27.941 1.00 57.12 186 ILE A O 1
ATOM 1506 N N . PRO A 1 187 ? -5.671 7.916 27.673 1.00 54.66 187 PRO A N 1
ATOM 1507 C CA . PRO A 1 187 ? -5.509 7.909 26.227 1.00 54.66 187 PRO A CA 1
ATOM 1508 C C . PRO A 1 187 ? -6.208 9.140 25.630 1.00 54.66 187 PRO A C 1
ATOM 1510 O O . PRO A 1 187 ? -7.246 9.568 26.143 1.00 54.66 187 PRO A O 1
ATOM 1513 N N . PRO A 1 188 ? -5.639 9.758 24.585 1.00 52.97 188 PRO A N 1
ATOM 1514 C CA . PRO A 1 188 ? -6.182 10.985 24.019 1.00 52.97 188 PRO A CA 1
ATOM 1515 C C . PRO A 1 188 ? -7.623 10.757 23.535 1.00 52.97 188 PRO A C 1
ATOM 1517 O O . PRO A 1 188 ? -7.867 9.997 22.606 1.00 52.97 188 PRO A O 1
ATOM 1520 N N . VAL A 1 189 ? -8.595 11.441 24.147 1.00 59.16 189 VAL A N 1
ATOM 1521 C CA . VAL A 1 189 ? -10.034 11.344 23.804 1.00 59.16 189 VAL A CA 1
ATOM 1522 C C . VAL A 1 189 ? -10.378 12.221 22.585 1.00 59.16 189 VAL A C 1
ATOM 1524 O O . VAL A 1 189 ? -11.384 12.916 22.519 1.00 59.16 189 VAL A O 1
ATOM 1527 N N . VAL A 1 190 ? -9.508 12.214 21.582 1.00 63.19 190 VAL A N 1
ATOM 1528 C CA . VAL A 1 190 ? -9.699 12.885 20.292 1.00 63.19 190 VAL A CA 1
ATOM 1529 C C . VAL A 1 190 ? -8.943 12.058 19.259 1.00 63.19 190 VAL A C 1
ATOM 1531 O O . VAL A 1 190 ? -7.839 11.612 19.579 1.00 63.19 190 VAL A O 1
ATOM 1534 N N . PRO A 1 191 ? -9.480 11.831 18.045 1.00 66.88 191 PRO A N 1
ATOM 1535 C CA . PRO A 1 191 ? -8.721 11.159 17.000 1.00 66.88 191 PRO A CA 1
ATOM 1536 C C . PRO A 1 191 ? -7.415 11.923 16.749 1.00 66.88 191 PRO A C 1
ATOM 1538 O O . PRO A 1 191 ? -7.412 13.027 16.204 1.00 66.88 191 PRO A O 1
ATOM 1541 N N . VAL A 1 192 ? -6.306 11.330 17.194 1.00 79.69 192 VAL A N 1
ATOM 1542 C CA . VAL A 1 192 ? -4.936 11.829 17.016 1.00 79.69 192 VAL A CA 1
ATOM 1543 C C . VAL A 1 192 ? -4.619 11.914 15.526 1.00 79.69 192 VAL A C 1
ATOM 1545 O O . VAL A 1 192 ? -4.008 12.870 15.043 1.00 79.69 192 VAL A O 1
ATOM 1548 N N . PHE A 1 193 ? -5.102 10.926 14.778 1.00 86.88 193 PHE A N 1
ATOM 1549 C CA . PHE A 1 193 ? -5.034 10.877 13.332 1.00 86.88 193 PHE A CA 1
ATOM 1550 C C . PHE A 1 193 ? -6.370 11.292 12.728 1.00 86.88 193 PHE A C 1
ATOM 1552 O O . PHE A 1 193 ? -7.422 10.786 13.103 1.00 86.88 193 PHE A O 1
ATOM 1559 N N . ASN A 1 194 ? -6.335 12.215 11.778 1.00 89.31 194 ASN A N 1
ATOM 1560 C CA . ASN A 1 194 ? -7.506 12.695 11.061 1.00 89.31 194 ASN A CA 1
ATOM 1561 C C . ASN A 1 194 ? -7.336 12.435 9.559 1.00 89.31 194 ASN A C 1
ATOM 1563 O O . ASN A 1 194 ? -6.246 12.140 9.074 1.00 89.31 194 ASN A O 1
ATOM 1567 N N . PHE A 1 195 ? -8.424 12.543 8.800 1.00 89.69 195 PHE A N 1
ATOM 1568 C CA . PHE A 1 195 ? -8.404 12.266 7.360 1.00 89.69 195 PHE A CA 1
ATOM 1569 C C . PHE A 1 195 ? -7.347 13.093 6.618 1.00 89.69 195 PHE A C 1
ATOM 1571 O O . PHE A 1 195 ? -6.671 12.576 5.729 1.00 89.69 195 PHE A O 1
ATOM 1578 N N . THR A 1 196 ? -7.169 14.357 7.005 1.00 89.38 196 THR A N 1
ATOM 1579 C CA . THR A 1 196 ? -6.198 15.263 6.386 1.00 89.38 196 THR A CA 1
ATOM 1580 C C . THR A 1 196 ? -4.770 14.798 6.628 1.00 89.38 196 THR A C 1
ATOM 1582 O O . THR A 1 196 ? -4.020 14.648 5.669 1.00 89.38 196 THR A O 1
ATOM 1585 N N . ASN A 1 197 ? -4.399 14.506 7.877 1.00 90.38 197 ASN A N 1
ATOM 1586 C CA . ASN A 1 197 ? -3.028 14.143 8.211 1.00 90.38 197 ASN A CA 1
ATOM 1587 C C . ASN A 1 197 ? -2.633 12.791 7.603 1.00 90.38 197 ASN A C 1
ATOM 1589 O O . ASN A 1 197 ? -1.565 12.693 7.004 1.00 90.38 197 ASN A O 1
ATOM 1593 N N . VAL A 1 198 ? -3.517 11.789 7.634 1.00 91.00 198 VAL A N 1
ATOM 1594 C CA . VAL A 1 198 ? -3.261 10.488 7.001 1.00 91.00 198 VAL A CA 1
ATOM 1595 C C . VAL A 1 198 ? -3.162 10.638 5.483 1.00 91.00 198 VAL A C 1
ATOM 1597 O O . VAL A 1 198 ? -2.255 10.084 4.862 1.00 91.00 198 VAL A O 1
ATOM 1600 N N . SER A 1 199 ? -4.044 11.434 4.873 1.00 90.38 199 SER A N 1
ATOM 1601 C CA . SER A 1 199 ? -4.011 11.709 3.432 1.00 90.38 199 SER A CA 1
ATOM 1602 C C . SER A 1 199 ? -2.728 12.431 3.011 1.00 90.38 199 SER A C 1
ATOM 1604 O O . SER A 1 199 ? -2.106 12.060 2.014 1.00 90.38 199 SER A O 1
ATOM 1606 N N . GLU A 1 200 ? -2.279 13.425 3.777 1.00 91.25 200 GLU A N 1
ATOM 1607 C CA . GLU A 1 200 ? -1.019 14.123 3.518 1.00 91.25 200 GLU A CA 1
ATOM 1608 C C . GLU A 1 200 ? 0.184 13.188 3.632 1.00 91.25 200 GLU A C 1
ATOM 1610 O O . GLU A 1 200 ? 1.046 13.206 2.751 1.00 91.25 200 GLU A O 1
ATOM 1615 N N . GLN A 1 201 ? 0.218 12.318 4.645 1.00 90.00 201 GLN A N 1
ATOM 1616 C CA . GLN A 1 201 ? 1.287 11.328 4.772 1.00 90.00 201 GLN A CA 1
ATOM 1617 C C . GLN A 1 201 ? 1.308 10.373 3.576 1.00 90.00 201 GLN A C 1
ATOM 1619 O O . GLN A 1 201 ? 2.354 10.212 2.953 1.00 90.00 201 GLN A O 1
ATOM 1624 N N . LEU A 1 202 ? 0.155 9.830 3.171 1.00 89.69 202 LEU A N 1
ATOM 1625 C CA . LEU A 1 202 ? 0.047 8.964 1.990 1.00 89.69 202 LEU A CA 1
ATOM 1626 C C . LEU A 1 202 ? 0.442 9.679 0.692 1.00 89.69 202 LEU A C 1
ATOM 1628 O O . LEU A 1 202 ? 1.040 9.074 -0.198 1.00 89.69 202 LEU A O 1
ATOM 1632 N N . ARG A 1 203 ? 0.147 10.979 0.573 1.00 87.88 203 ARG A N 1
ATOM 1633 C CA . ARG A 1 203 ? 0.575 11.799 -0.569 1.00 87.88 203 ARG A CA 1
ATOM 1634 C C . ARG A 1 203 ? 2.097 11.951 -0.626 1.00 87.88 203 ARG A C 1
ATOM 1636 O O . ARG A 1 203 ? 2.644 12.033 -1.724 1.00 87.88 203 ARG A O 1
ATOM 1643 N N . ASN A 1 204 ? 2.754 11.982 0.529 1.00 87.69 204 ASN A N 1
ATOM 1644 C CA . ASN A 1 204 ? 4.197 12.162 0.658 1.00 87.69 204 ASN A CA 1
ATOM 1645 C C . ASN A 1 204 ? 4.984 10.841 0.595 1.00 87.69 204 ASN A C 1
ATOM 1647 O O . ASN A 1 204 ? 6.214 10.863 0.672 1.00 87.69 204 ASN A O 1
ATOM 1651 N N . VAL A 1 205 ? 4.318 9.693 0.417 1.00 84.25 205 VAL A N 1
ATOM 1652 C CA . VAL A 1 205 ? 4.996 8.406 0.216 1.00 84.25 205 VAL A CA 1
ATOM 1653 C C . VAL A 1 205 ? 5.681 8.400 -1.155 1.00 84.25 205 VAL A C 1
ATOM 1655 O O . VAL A 1 205 ? 5.084 8.097 -2.185 1.00 84.25 205 VAL A O 1
ATOM 1658 N N . MET A 1 206 ? 6.974 8.728 -1.161 1.00 66.06 206 MET A N 1
ATOM 1659 C CA . MET A 1 206 ? 7.813 8.799 -2.368 1.00 66.06 206 MET A CA 1
ATOM 1660 C C . MET A 1 206 ? 8.577 7.497 -2.652 1.00 66.06 206 MET A C 1
ATOM 1662 O O . MET A 1 206 ? 9.357 7.426 -3.605 1.00 66.06 206 MET A O 1
ATOM 1666 N N . SER A 1 207 ? 8.385 6.461 -1.828 1.00 68.75 207 SER A N 1
ATOM 1667 C CA . SER A 1 207 ? 9.137 5.214 -1.959 1.00 68.75 207 SER A CA 1
ATOM 1668 C C . SER A 1 207 ? 8.772 4.468 -3.243 1.00 68.75 207 SER A C 1
ATOM 1670 O O . SER A 1 207 ? 7.605 4.190 -3.531 1.00 68.75 207 SER A O 1
ATOM 1672 N N . THR A 1 208 ? 9.803 4.106 -4.006 1.00 64.38 208 THR A N 1
ATOM 1673 C CA . THR A 1 208 ? 9.671 3.215 -5.167 1.00 64.38 208 THR A CA 1
ATOM 1674 C C . THR A 1 208 ? 9.781 1.742 -4.781 1.00 64.38 208 THR A C 1
ATOM 1676 O O . THR A 1 208 ? 9.277 0.895 -5.517 1.00 64.38 208 THR A O 1
ATOM 1679 N N . SER A 1 209 ? 10.387 1.443 -3.629 1.00 67.31 209 SER A N 1
ATOM 1680 C CA . SER A 1 209 ? 10.467 0.110 -3.037 1.00 67.31 209 SER A CA 1
ATOM 1681 C C . SER A 1 209 ? 9.251 -0.174 -2.157 1.00 67.31 209 SER A C 1
ATOM 1683 O O . SER A 1 209 ? 8.729 0.724 -1.488 1.00 67.31 209 SER A O 1
ATOM 1685 N N . ALA A 1 210 ? 8.798 -1.425 -2.178 1.00 76.06 210 ALA A N 1
ATOM 1686 C CA . ALA A 1 210 ? 7.813 -1.924 -1.229 1.00 76.06 210 ALA A CA 1
ATOM 1687 C C . ALA A 1 210 ? 8.460 -2.146 0.145 1.00 76.06 210 ALA A C 1
ATOM 1689 O O . ALA A 1 210 ? 9.653 -2.455 0.214 1.00 76.06 210 ALA A O 1
ATOM 1690 N N . GLY A 1 211 ? 7.677 -1.960 1.208 1.00 71.50 211 GLY A N 1
ATOM 1691 C CA . GLY A 1 211 ? 8.085 -2.302 2.567 1.00 71.50 211 GLY A CA 1
ATOM 1692 C C . GLY A 1 211 ? 8.110 -3.820 2.798 1.00 71.50 211 GLY A C 1
ATOM 1693 O O . GLY A 1 211 ? 7.867 -4.596 1.866 1.00 71.50 211 GLY A O 1
ATOM 1694 N N . PRO A 1 212 ? 8.383 -4.269 4.037 1.00 72.38 212 PRO A N 1
ATOM 1695 C CA . PRO A 1 212 ? 8.300 -5.687 4.411 1.00 72.38 212 PRO A CA 1
ATOM 1696 C C . PRO A 1 212 ? 6.891 -6.276 4.218 1.00 72.38 212 PRO A C 1
ATOM 1698 O O . PRO A 1 212 ? 6.739 -7.483 4.065 1.00 72.38 212 PRO A O 1
ATOM 1701 N N . ASP A 1 213 ? 5.872 -5.420 4.156 1.00 76.06 213 ASP A N 1
ATOM 1702 C CA . ASP A 1 213 ? 4.483 -5.752 3.844 1.00 76.06 213 ASP A CA 1
ATOM 1703 C C . ASP A 1 213 ? 4.231 -6.058 2.352 1.00 76.06 213 ASP A C 1
ATOM 1705 O O . ASP A 1 213 ? 3.156 -6.541 1.994 1.00 76.06 213 ASP A O 1
ATOM 1709 N N . GLY A 1 214 ? 5.203 -5.796 1.470 1.00 78.69 214 GLY A N 1
ATOM 1710 C CA . GLY A 1 214 ? 5.090 -6.007 0.024 1.00 78.69 214 GLY A CA 1
ATOM 1711 C C . GLY A 1 214 ? 4.241 -4.957 -0.706 1.00 78.69 214 GLY A C 1
ATOM 1712 O O . GLY A 1 214 ? 4.106 -5.019 -1.937 1.00 78.69 214 GLY A O 1
ATOM 1713 N N . ILE A 1 215 ? 3.729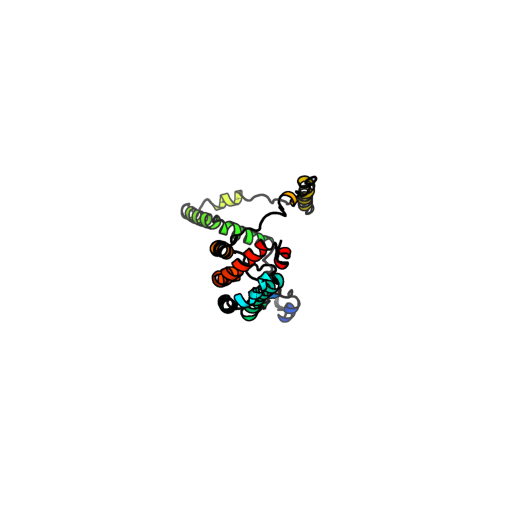 -3.953 0.011 1.00 84.69 215 ILE A N 1
ATOM 1714 C CA . ILE A 1 215 ? 2.891 -2.894 -0.548 1.00 84.69 215 ILE A CA 1
ATOM 1715 C C . ILE A 1 215 ? 3.793 -1.756 -1.028 1.00 84.69 215 ILE A C 1
ATOM 1717 O O . ILE A 1 215 ? 4.609 -1.196 -0.298 1.00 84.69 215 ILE A O 1
ATOM 1721 N N . SER A 1 216 ? 3.679 -1.410 -2.311 1.00 84.50 216 SER A N 1
ATOM 1722 C CA . SER A 1 216 ? 4.503 -0.343 -2.885 1.00 84.50 216 SER A CA 1
ATOM 1723 C C . SER A 1 216 ? 3.993 1.042 -2.491 1.00 84.50 216 SER A C 1
ATOM 1725 O O . SER A 1 216 ? 2.785 1.289 -2.485 1.00 84.50 216 SER A O 1
ATOM 1727 N N . GLY A 1 217 ? 4.908 1.995 -2.296 1.00 86.56 217 GLY A N 1
ATOM 1728 C CA . GLY A 1 217 ? 4.538 3.391 -2.049 1.00 86.56 217 GLY A CA 1
ATOM 1729 C C . GLY A 1 217 ? 3.671 4.001 -3.158 1.00 86.56 217 GLY A C 1
ATOM 1730 O O . GLY A 1 217 ? 2.760 4.778 -2.889 1.00 86.56 217 GLY A O 1
ATOM 1731 N N . LYS A 1 218 ? 3.865 3.564 -4.410 1.00 87.88 218 LYS A N 1
ATOM 1732 C CA . LYS A 1 218 ? 3.007 3.947 -5.545 1.00 87.88 218 LYS A CA 1
ATOM 1733 C C . LYS A 1 218 ? 1.565 3.465 -5.394 1.00 87.88 218 LYS A C 1
ATOM 1735 O O . LYS A 1 218 ? 0.652 4.193 -5.784 1.00 87.88 218 LYS A O 1
ATOM 1740 N N . LEU A 1 219 ? 1.356 2.258 -4.866 1.00 88.94 219 LEU A N 1
ATOM 1741 C CA . LEU A 1 219 ? 0.018 1.727 -4.611 1.00 88.94 219 LEU A CA 1
ATOM 1742 C C . LEU A 1 219 ? -0.657 2.512 -3.483 1.00 88.94 219 LEU A C 1
ATOM 1744 O O . LEU A 1 219 ? -1.781 2.962 -3.672 1.00 88.94 219 LEU A O 1
ATOM 1748 N N . LEU A 1 220 ? 0.060 2.782 -2.386 1.00 90.81 220 LEU A N 1
ATOM 1749 C CA . LEU A 1 220 ? -0.433 3.616 -1.280 1.00 90.81 220 LEU A CA 1
ATOM 1750 C C . LEU A 1 220 ? -0.832 5.024 -1.743 1.00 90.81 220 LEU A C 1
ATOM 1752 O O . LEU A 1 220 ? -1.896 5.523 -1.384 1.00 90.81 220 LEU A O 1
ATOM 1756 N N . TYR A 1 221 ? -0.011 5.644 -2.593 1.00 91.06 221 TYR A N 1
ATOM 1757 C CA . TYR A 1 221 ? -0.321 6.943 -3.186 1.00 91.06 221 TYR A CA 1
ATOM 1758 C C . TYR A 1 221 ? -1.577 6.894 -4.071 1.00 91.06 221 TYR A C 1
ATOM 1760 O O . TYR A 1 221 ? -2.407 7.805 -4.025 1.00 91.06 221 TYR A O 1
ATOM 1768 N N . SER A 1 222 ? -1.707 5.843 -4.888 1.00 90.38 222 SER A N 1
ATOM 1769 C CA . SER A 1 222 ? -2.787 5.711 -5.876 1.00 90.38 222 SER A CA 1
ATOM 1770 C C . SER A 1 222 ? -4.129 5.349 -5.236 1.00 90.38 222 SER A C 1
ATOM 1772 O O . SER A 1 222 ? -5.148 5.893 -5.644 1.00 90.38 222 SER A O 1
ATOM 1774 N N . ALA A 1 223 ? -4.121 4.483 -4.220 1.00 92.12 2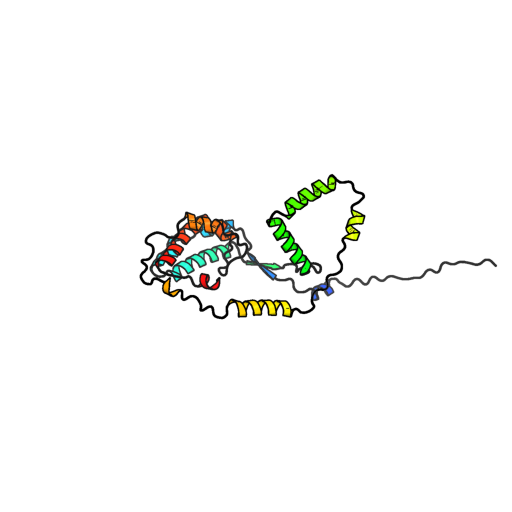23 ALA A N 1
ATOM 1775 C CA . ALA A 1 223 ? -5.296 4.045 -3.461 1.00 92.12 223 ALA A CA 1
ATOM 1776 C C . ALA A 1 223 ? -5.601 4.953 -2.254 1.00 92.12 223 ALA A C 1
ATOM 1778 O O . ALA A 1 223 ? -6.316 4.564 -1.332 1.00 92.12 223 ALA A O 1
ATOM 1779 N N . ARG A 1 224 ? -5.013 6.157 -2.201 1.00 92.75 224 ARG A N 1
ATOM 1780 C CA . ARG A 1 224 ? -5.100 7.043 -1.033 1.00 92.75 224 ARG A CA 1
ATOM 1781 C C . ARG A 1 224 ? -6.545 7.310 -0.617 1.00 92.75 224 ARG A C 1
ATOM 1783 O O . ARG A 1 224 ? -6.841 7.297 0.570 1.00 92.75 224 ARG A O 1
ATOM 1790 N N . LEU A 1 225 ? -7.433 7.583 -1.570 1.00 91.75 225 LEU A N 1
ATOM 1791 C CA . LEU A 1 225 ? -8.813 7.965 -1.255 1.00 91.75 225 LEU A CA 1
ATOM 1792 C C . LEU A 1 225 ? -9.583 6.817 -0.592 1.00 91.75 225 LEU A C 1
ATOM 1794 O O . LEU A 1 225 ? -10.407 7.054 0.284 1.00 91.75 225 LEU A O 1
ATOM 1798 N N . GLU A 1 226 ? -9.267 5.588 -0.982 1.00 93.62 226 GLU A N 1
ATOM 1799 C CA . GLU A 1 226 ? -9.856 4.356 -0.480 1.00 93.62 226 GLU A CA 1
ATOM 1800 C C . GLU A 1 226 ? -9.253 3.946 0.875 1.00 93.62 226 GLU A C 1
ATOM 1802 O O . GLU A 1 226 ? -9.958 3.440 1.743 1.00 93.62 226 GLU A O 1
ATOM 1807 N N . LEU A 1 227 ? -7.956 4.201 1.085 1.00 93.50 227 LEU A N 1
ATOM 1808 C CA . LEU A 1 227 ? -7.223 3.761 2.276 1.00 93.50 227 LEU A CA 1
ATOM 1809 C C . LEU A 1 227 ? -7.277 4.744 3.451 1.00 93.50 227 LEU A C 1
ATOM 1811 O O . LEU A 1 227 ? -7.122 4.323 4.594 1.00 93.50 227 LEU A O 1
ATOM 1815 N N . VAL A 1 228 ? -7.494 6.043 3.216 1.00 94.00 228 VAL A N 1
ATOM 1816 C CA . VAL A 1 228 ? -7.454 7.056 4.289 1.00 94.00 228 VAL A CA 1
ATOM 1817 C C . VAL A 1 228 ? -8.448 6.740 5.407 1.00 94.00 228 VAL A C 1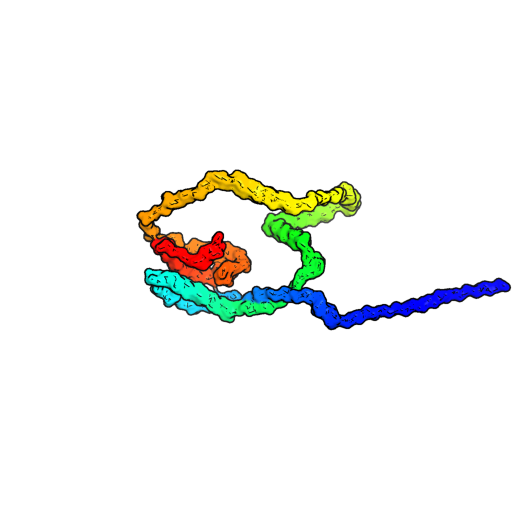
ATOM 1819 O O . VAL A 1 228 ? -8.071 6.780 6.573 1.00 94.00 228 VAL A O 1
ATOM 1822 N N . SER A 1 229 ? -9.695 6.403 5.070 1.00 93.31 229 SER A N 1
ATOM 1823 C CA . SER A 1 229 ? -10.726 6.115 6.075 1.00 93.31 229 SER A CA 1
ATOM 1824 C C . SER A 1 229 ? -10.379 4.913 6.966 1.00 93.31 229 SER A C 1
ATOM 1826 O O . SER A 1 229 ? -10.309 5.091 8.183 1.00 93.31 229 SER A O 1
ATOM 1828 N N . PRO A 1 230 ? -10.109 3.707 6.423 1.00 93.69 230 PRO A N 1
ATOM 1829 C CA . PRO A 1 230 ? -9.754 2.563 7.260 1.00 93.69 230 PRO A CA 1
ATOM 1830 C C . PRO A 1 230 ? -8.444 2.776 8.031 1.00 93.69 230 PRO A C 1
ATOM 1832 O O . PRO A 1 230 ? -8.352 2.367 9.187 1.00 93.69 230 PRO A O 1
ATOM 1835 N N . LEU A 1 231 ? -7.451 3.468 7.458 1.00 92.81 231 LEU A N 1
ATOM 1836 C CA . LEU A 1 231 ? -6.194 3.756 8.155 1.00 92.81 231 LEU A CA 1
ATOM 1837 C C . LEU A 1 231 ? -6.374 4.726 9.327 1.00 92.81 231 LEU A C 1
ATOM 1839 O O . LEU A 1 231 ? -5.771 4.514 10.373 1.00 92.81 231 LEU A O 1
ATOM 1843 N N . VAL A 1 232 ? -7.228 5.748 9.201 1.00 92.25 232 VAL A N 1
ATOM 1844 C CA . VAL A 1 232 ? -7.582 6.633 10.327 1.00 92.25 232 VAL A CA 1
ATOM 1845 C C . VAL A 1 232 ? -8.194 5.825 11.473 1.00 92.25 232 VAL A C 1
ATOM 1847 O O . VAL A 1 232 ? -7.817 6.030 12.629 1.00 92.25 232 VAL A O 1
ATOM 1850 N N . THR A 1 233 ? -9.099 4.891 11.169 1.00 91.25 233 THR A N 1
ATOM 1851 C CA . THR A 1 233 ? -9.699 4.001 12.174 1.00 91.25 233 THR A CA 1
ATOM 1852 C C . THR A 1 233 ? -8.634 3.144 12.854 1.00 91.25 233 THR A C 1
ATOM 1854 O O . THR A 1 233 ? -8.534 3.153 14.080 1.00 91.25 233 THR A O 1
ATOM 1857 N N . ILE A 1 234 ? -7.791 2.467 12.068 1.00 91.38 234 ILE A N 1
ATOM 1858 C CA . ILE A 1 234 ? -6.733 1.589 12.581 1.00 91.38 234 ILE A CA 1
ATOM 1859 C C . ILE A 1 234 ? -5.733 2.372 13.438 1.00 91.38 234 ILE A C 1
ATOM 1861 O O . ILE A 1 234 ? -5.461 1.975 14.567 1.00 91.38 234 ILE A O 1
ATOM 1865 N N . PHE A 1 235 ? -5.203 3.498 12.951 1.00 90.75 235 PHE A N 1
ATOM 1866 C CA . PHE A 1 235 ? -4.173 4.249 13.670 1.00 90.75 235 PHE A CA 1
ATOM 1867 C C . PHE A 1 235 ? -4.675 4.807 15.000 1.00 90.75 235 PHE A C 1
ATOM 1869 O O . PHE A 1 235 ? -3.981 4.695 16.011 1.00 90.75 235 PHE A O 1
ATOM 1876 N N . ASN A 1 236 ? -5.880 5.382 15.021 1.00 88.69 236 ASN A N 1
ATOM 1877 C CA . ASN A 1 236 ? -6.461 5.873 16.268 1.00 88.69 236 ASN A CA 1
ATOM 1878 C C . ASN A 1 236 ? -6.738 4.732 17.244 1.00 88.69 236 ASN A C 1
ATOM 1880 O O . ASN A 1 236 ? -6.481 4.879 18.436 1.00 88.69 236 ASN A O 1
ATOM 1884 N N . HIS A 1 237 ? -7.206 3.588 16.746 1.00 87.19 237 HIS A N 1
ATOM 1885 C CA . HIS A 1 237 ? -7.428 2.420 17.585 1.00 87.19 237 HIS A CA 1
ATOM 1886 C C . HIS A 1 237 ? -6.113 1.900 18.191 1.00 87.19 237 HIS A C 1
ATOM 1888 O O . HIS A 1 237 ? -6.030 1.701 19.404 1.00 87.19 237 HIS A O 1
ATOM 1894 N N . CYS A 1 238 ? -5.054 1.782 17.383 1.00 86.44 238 CYS A N 1
ATOM 1895 C CA . CYS A 1 238 ? -3.727 1.382 17.849 1.00 86.44 238 CYS A CA 1
ATOM 1896 C C . CYS A 1 238 ? -3.182 2.325 18.928 1.00 86.44 238 CYS A C 1
ATOM 1898 O O . CYS A 1 238 ? -2.697 1.855 19.955 1.00 86.44 238 CYS A O 1
ATOM 1900 N N . VAL A 1 239 ? -3.306 3.645 18.748 1.00 85.25 239 VAL A N 1
ATOM 1901 C CA . VAL A 1 239 ? -2.871 4.620 19.764 1.00 85.25 239 VAL A CA 1
ATOM 1902 C C . VAL A 1 239 ? -3.687 4.500 21.045 1.00 85.25 239 VAL A C 1
ATOM 1904 O O . VAL A 1 239 ? -3.112 4.461 22.131 1.00 85.25 239 VAL A O 1
ATOM 1907 N N . ASN A 1 240 ? -5.011 4.406 20.934 1.00 81.38 240 ASN A N 1
ATOM 1908 C CA . ASN A 1 240 ? -5.897 4.398 22.097 1.00 81.38 240 ASN A CA 1
ATOM 1909 C C . ASN A 1 240 ? -5.749 3.137 22.954 1.00 81.38 240 ASN A C 1
ATOM 1911 O O . ASN A 1 240 ? -5.941 3.199 24.166 1.00 81.38 240 ASN A O 1
ATOM 1915 N N . LYS A 1 241 ? -5.406 2.003 22.338 1.00 80.19 241 LYS A N 1
ATOM 1916 C CA . LYS A 1 241 ? -5.219 0.719 23.028 1.00 80.19 241 LYS A CA 1
ATOM 1917 C C . LYS A 1 241 ? -3.749 0.370 23.281 1.00 80.19 241 LYS A C 1
ATOM 1919 O O . LYS A 1 241 ? -3.478 -0.657 23.895 1.00 80.19 241 LYS A O 1
ATOM 1924 N N . GLY A 1 242 ? -2.804 1.189 22.812 1.00 78.44 242 GLY A N 1
ATOM 1925 C CA . GLY A 1 242 ? -1.368 0.914 22.924 1.00 78.44 242 GLY A CA 1
ATOM 1926 C C . GLY A 1 242 ? -0.913 -0.312 22.123 1.00 78.44 242 GLY A C 1
ATOM 1927 O O . GLY A 1 242 ? -0.010 -1.026 22.554 1.00 78.44 242 GLY A O 1
ATOM 1928 N N . ILE A 1 243 ? -1.547 -0.574 20.978 1.00 79.88 243 ILE A N 1
ATOM 1929 C CA . ILE A 1 243 ? -1.272 -1.740 20.132 1.00 79.88 243 ILE A CA 1
ATOM 1930 C C . ILE A 1 243 ? -0.213 -1.387 19.097 1.00 79.88 243 ILE A C 1
ATOM 1932 O O . ILE A 1 243 ? -0.288 -0.357 18.425 1.00 79.88 243 ILE A O 1
ATOM 1936 N N . VAL A 1 244 ? 0.751 -2.287 18.931 1.00 76.25 244 VAL A N 1
ATOM 1937 C CA . VAL A 1 244 ? 1.763 -2.215 17.880 1.00 76.25 244 VAL A CA 1
ATOM 1938 C C . VAL A 1 244 ? 1.600 -3.438 16.989 1.00 76.25 244 VAL A C 1
ATOM 1940 O O . VAL A 1 244 ? 1.583 -4.563 17.479 1.00 76.25 244 VAL A O 1
ATOM 1943 N N . ILE A 1 245 ? 1.477 -3.220 15.682 1.00 73.50 245 ILE A N 1
ATOM 1944 C CA . ILE A 1 245 ? 1.381 -4.308 14.707 1.00 73.50 245 ILE A CA 1
ATOM 1945 C C . ILE A 1 245 ? 2.769 -4.914 14.514 1.00 73.50 245 ILE A C 1
ATOM 1947 O O . ILE A 1 245 ? 3.734 -4.199 14.242 1.00 73.50 245 ILE A O 1
ATOM 1951 N N . ASP A 1 246 ? 2.867 -6.236 14.631 1.00 70.12 246 ASP A N 1
ATOM 1952 C CA . ASP A 1 246 ? 4.147 -6.947 14.575 1.00 70.12 246 ASP A CA 1
ATOM 1953 C C . ASP A 1 246 ? 4.871 -6.753 13.236 1.00 70.12 246 ASP A C 1
ATOM 1955 O O . ASP A 1 246 ? 6.082 -6.537 13.218 1.00 70.12 246 ASP A O 1
ATOM 1959 N N . GLU A 1 247 ? 4.133 -6.719 12.119 1.00 64.75 247 GLU A N 1
ATOM 1960 C CA . GLU A 1 247 ? 4.697 -6.431 10.790 1.00 64.75 247 GLU A CA 1
ATOM 1961 C C . GLU A 1 247 ? 5.383 -5.049 10.732 1.00 64.75 247 GLU A C 1
ATOM 1963 O O . GLU A 1 247 ? 6.372 -4.880 10.020 1.00 64.75 247 GLU A O 1
ATOM 1968 N N . TRP A 1 248 ? 4.921 -4.066 11.516 1.00 67.06 248 TRP A N 1
ATOM 1969 C CA . TRP A 1 248 ? 5.539 -2.734 11.583 1.00 67.06 248 TRP A CA 1
ATOM 1970 C C . TRP A 1 248 ? 6.803 -2.707 12.452 1.00 67.06 248 TRP A C 1
ATOM 1972 O O . TRP A 1 248 ? 7.637 -1.816 12.285 1.00 67.06 248 TRP A O 1
ATOM 1982 N N . ARG A 1 249 ? 6.975 -3.677 13.363 1.00 56.97 249 ARG A N 1
ATOM 1983 C CA . ARG A 1 249 ? 8.193 -3.813 14.183 1.00 56.97 249 ARG A CA 1
ATOM 1984 C C . ARG A 1 249 ? 9.363 -4.371 13.386 1.00 56.97 249 ARG A C 1
ATOM 1986 O O . ARG A 1 249 ? 10.491 -4.016 13.677 1.00 56.97 249 ARG A O 1
ATOM 1993 N N . LEU A 1 250 ? 9.100 -5.222 12.394 1.00 55.50 250 LEU A N 1
ATOM 1994 C CA . LEU A 1 250 ? 10.139 -5.872 11.585 1.00 55.50 250 LEU A CA 1
ATOM 1995 C C . LEU A 1 250 ? 10.820 -4.925 10.581 1.00 55.50 250 LEU A C 1
ATOM 1997 O O . LEU A 1 250 ? 11.860 -5.272 10.030 1.00 55.50 250 LEU A O 1
ATOM 2001 N N . GLY A 1 251 ? 10.219 -3.763 10.306 1.00 49.91 251 GLY A N 1
ATOM 2002 C CA . GLY A 1 251 ? 10.729 -2.777 9.348 1.00 49.91 251 GLY A CA 1
ATOM 2003 C C . GLY A 1 251 ? 11.597 -1.659 9.940 1.00 49.91 251 GLY A C 1
ATOM 2004 O O . GLY A 1 251 ? 12.103 -0.853 9.160 1.00 49.91 251 GLY A O 1
ATOM 2005 N N . ASN A 1 252 ? 11.745 -1.592 11.269 1.00 35.75 252 ASN A N 1
ATOM 2006 C CA . ASN A 1 252 ? 12.571 -0.615 11.996 1.00 35.75 252 ASN A CA 1
ATOM 2007 C C . ASN A 1 252 ? 13.676 -1.326 12.780 1.00 35.75 252 ASN A C 1
ATOM 2009 O O . ASN A 1 252 ? 14.741 -0.698 12.958 1.00 35.75 252 ASN A O 1
#

Sequence (252 aa):
NSENNEPSCSDHRIVLAVAPKHLYSATRPSEPKILVRSGQLRDTVAAIRQLDTNALLADIETDPHSSINRFMQAIRNAQDLDQPLRIVKTKGDQEWMNVEIKQLIRERQRLHSAGLIATRKATFYREKYTRSKAGMWEHANKLRKPPTTLPPDPEYGERLNEQFSDTVWQGVTQANISRFIRRDAIPPVVPVFNFTNVSEQLRNVMSTSAGPDGISGKLLYSARLELVSPLVTIFNHCVNKGIVIDEWRLGN